Protein AF-A0A0H4J5H3-F1 (afdb_monomer_lite)

Foldseek 3Di:
DPPQDAALDADPDQDDDDPPFDPDDDNPGNVCSNVSNVRNVVNNVVVVVVVVCVVPVPDDDQQDWDDDDFQWDWIGGNVDDTDIDGADEDDADQDDDADGHRRHTYHHFHQDAPVDDTDAAEDLDQDPDRRHDYDPNNVVVVVVVVVVVVVVVVPDDDPDDDDDDDDDDDDPDDDDDPDDDDDDDDPPD

Secondary structure (DSSP, 8-state):
-TT----S---SSPPPP-TT------TT-GGGHHHHHHHHHHHHHHHHHHHHHHHHTTSPPTT-EEE--TTEEEEEETTS---EEEPEEPPP-TT--SB--TTEEB---PBPBTTB--B-EEE-S----SSEEEPHHHHHHHHHHHHHHHHHHHTSPPSSS-----S-----S----SS-------TT-

pLDDT: mean 91.98, std 8.71, range [44.31, 98.56]

Structure (mmCIF, N/CA/C/O backbone):
data_AF-A0A0H4J5H3-F1
#
_entry.id   AF-A0A0H4J5H3-F1
#
loop_
_atom_site.group_PDB
_atom_site.id
_atom_site.type_symbol
_atom_site.label_atom_id
_atom_site.label_alt_id
_atom_site.label_comp_id
_atom_site.label_asym_id
_atom_site.label_entity_id
_atom_site.label_seq_id
_atom_site.pdbx_PDB_ins_code
_atom_site.Cartn_x
_atom_site.Cartn_y
_atom_site.Cartn_z
_atom_site.occupancy
_atom_site.B_iso_or_equiv
_atom_site.auth_seq_id
_atom_site.auth_comp_id
_atom_site.auth_asym_id
_atom_site.auth_atom_id
_atom_site.pdbx_PDB_model_num
ATOM 1 N N . MET A 1 1 ? -44.204 12.799 59.836 1.00 52.16 1 MET A N 1
ATOM 2 C CA . MET A 1 1 ? -44.041 11.872 60.975 1.00 52.16 1 MET A CA 1
ATOM 3 C C . MET A 1 1 ? -42.906 12.376 61.858 1.00 52.16 1 MET A C 1
ATOM 5 O O . MET A 1 1 ? -41.809 11.839 61.807 1.00 52.16 1 MET A O 1
ATOM 9 N N . ALA A 1 2 ? -43.122 13.466 62.601 1.00 51.56 2 ALA A N 1
ATOM 10 C CA . ALA A 1 2 ? -42.085 13.975 63.496 1.00 51.56 2 ALA A CA 1
ATOM 11 C C . ALA A 1 2 ? -41.856 12.925 64.601 1.00 51.56 2 ALA A C 1
ATOM 13 O O . ALA A 1 2 ? -42.803 12.616 65.320 1.00 51.56 2 ALA A O 1
ATOM 14 N N . ASN A 1 3 ? -40.642 12.361 64.673 1.00 65.06 3 ASN A N 1
ATOM 15 C CA . ASN A 1 3 ? -40.134 11.388 65.666 1.00 65.06 3 ASN A CA 1
ATOM 16 C C . ASN A 1 3 ? -40.140 9.884 65.301 1.00 65.06 3 ASN A C 1
ATOM 18 O O . ASN A 1 3 ? -39.760 9.083 66.152 1.00 65.06 3 ASN A O 1
ATOM 22 N N . ALA A 1 4 ? -40.502 9.469 64.081 1.00 70.12 4 ALA A N 1
ATOM 23 C CA . ALA A 1 4 ? -40.256 8.085 63.643 1.00 70.12 4 ALA A CA 1
ATOM 24 C C . ALA A 1 4 ? -38.800 7.943 63.160 1.00 70.12 4 ALA A C 1
ATOM 26 O O . ALA A 1 4 ? -38.387 8.653 62.243 1.00 70.12 4 ALA A O 1
ATOM 27 N N . THR A 1 5 ? -38.007 7.064 63.778 1.00 85.69 5 THR A N 1
ATOM 28 C CA . THR A 1 5 ? -36.638 6.768 63.321 1.00 85.69 5 THR A CA 1
ATOM 29 C C . THR A 1 5 ? -36.708 5.760 62.182 1.00 85.69 5 THR A C 1
ATOM 31 O O . THR A 1 5 ? -37.031 4.598 62.410 1.00 85.69 5 THR A O 1
ATOM 34 N N . GLU A 1 6 ? -36.435 6.198 60.955 1.00 90.19 6 GLU A N 1
ATOM 35 C CA . GLU A 1 6 ? -36.441 5.330 59.773 1.00 90.19 6 GLU A CA 1
ATOM 36 C C . GLU A 1 6 ? -35.278 4.325 59.827 1.00 90.19 6 GLU A C 1
ATOM 38 O O . GLU A 1 6 ? -34.128 4.694 60.066 1.00 90.19 6 GLU A O 1
ATOM 43 N N . GLN A 1 7 ? -35.573 3.050 59.586 1.00 92.56 7 GLN A N 1
ATOM 44 C CA . GLN A 1 7 ? -34.584 1.978 59.481 1.00 92.56 7 GLN A CA 1
ATOM 45 C C . GLN A 1 7 ? -34.516 1.466 58.040 1.00 92.56 7 GLN A C 1
ATOM 47 O O . GLN A 1 7 ? -35.535 1.344 57.366 1.00 92.56 7 GLN A O 1
ATOM 52 N N . ASN A 1 8 ? -33.312 1.142 57.560 1.00 95.56 8 ASN A N 1
ATOM 53 C CA . ASN A 1 8 ? -33.079 0.584 56.224 1.00 95.56 8 ASN A CA 1
ATOM 54 C C . ASN A 1 8 ? -33.472 -0.905 56.164 1.00 95.56 8 ASN A C 1
ATOM 56 O O . ASN A 1 8 ? -32.619 -1.773 55.980 1.00 95.56 8 ASN A O 1
ATOM 60 N N . GLN A 1 9 ? -34.749 -1.212 56.391 1.00 94.38 9 GLN A N 1
ATOM 61 C CA . GLN A 1 9 ? -35.235 -2.584 56.507 1.00 94.38 9 GLN A CA 1
ATOM 62 C C . GLN A 1 9 ? -36.591 -2.790 55.838 1.00 94.38 9 GLN A C 1
ATOM 64 O O . GLN A 1 9 ? -37.375 -1.859 55.648 1.00 94.38 9 GLN A O 1
ATOM 69 N N . PHE A 1 10 ? -36.859 -4.047 55.491 1.00 95.06 10 PHE A N 1
ATOM 70 C CA . PHE A 1 10 ? -38.150 -4.498 54.995 1.00 95.06 10 PHE A CA 1
ATOM 71 C C . PHE A 1 10 ? -38.862 -5.323 56.067 1.00 95.06 10 PHE A C 1
ATOM 73 O O . PHE A 1 10 ? -38.459 -6.452 56.348 1.00 95.06 10 PHE A O 1
ATOM 80 N N . ASP A 1 11 ? -39.949 -4.790 56.616 1.00 91.00 11 ASP A N 1
ATOM 81 C CA . ASP A 1 11 ? -40.809 -5.522 57.544 1.00 91.00 11 ASP A CA 1
ATOM 82 C C . ASP A 1 11 ? -41.789 -6.408 56.747 1.00 91.00 11 ASP A C 1
ATOM 84 O O . ASP A 1 11 ? -42.716 -5.908 56.108 1.00 91.00 11 ASP A O 1
ATOM 88 N N . GLN A 1 12 ? -41.571 -7.733 56.737 1.00 90.31 12 GLN A N 1
ATOM 89 C CA . GLN A 1 12 ? -42.397 -8.679 55.958 1.00 90.31 12 GLN A CA 1
ATOM 90 C C . GLN A 1 12 ? -43.853 -8.756 56.432 1.00 90.31 12 GLN A C 1
ATOM 92 O O . GLN A 1 12 ? -44.750 -8.958 55.615 1.00 90.31 12 GLN A O 1
ATOM 97 N N . ALA A 1 13 ? -44.085 -8.609 57.736 1.00 88.94 13 ALA A N 1
ATOM 98 C CA . ALA A 1 13 ? -45.408 -8.668 58.336 1.00 88.94 13 ALA A CA 1
ATOM 99 C C . ALA A 1 13 ? -45.736 -7.320 58.977 1.00 88.94 13 ALA A C 1
ATOM 101 O O . ALA A 1 13 ? -45.186 -6.959 60.016 1.00 88.94 13 ALA A O 1
ATOM 102 N N . VAL A 1 14 ? -46.647 -6.579 58.350 1.00 89.94 14 VAL A N 1
ATOM 103 C CA . VAL A 1 14 ? -47.157 -5.317 58.888 1.00 89.94 14 VAL A CA 1
ATOM 104 C C . VAL A 1 14 ? -48.404 -5.624 59.707 1.00 89.94 14 VAL A C 1
ATOM 106 O O . VAL A 1 14 ? -49.378 -6.157 59.176 1.00 89.94 14 VAL A O 1
ATOM 109 N N . ARG A 1 15 ? -48.380 -5.310 61.007 1.00 89.25 15 ARG A N 1
ATOM 110 C CA . ARG A 1 15 ? -49.558 -5.457 61.873 1.00 89.25 15 ARG A CA 1
ATOM 111 C C . ARG A 1 15 ? -50.680 -4.560 61.346 1.00 89.25 15 ARG A C 1
ATOM 113 O O . ARG A 1 15 ? -50.414 -3.411 61.004 1.00 89.25 15 ARG A O 1
ATOM 120 N N . LEU A 1 16 ? -51.915 -5.051 61.298 1.00 89.50 16 LEU A N 1
ATOM 121 C CA . LEU A 1 16 ? -53.063 -4.178 61.068 1.00 89.50 16 LEU A CA 1
ATOM 122 C C . LEU A 1 16 ? -53.386 -3.389 62.343 1.00 89.50 16 LEU A C 1
ATOM 124 O O . LEU A 1 16 ? -52.992 -3.760 63.452 1.00 89.50 16 LEU A O 1
ATOM 128 N N . ILE A 1 17 ? -54.083 -2.270 62.169 1.00 89.88 17 ILE A N 1
ATOM 129 C CA . ILE A 1 17 ? -54.707 -1.583 63.297 1.00 89.88 17 ILE A CA 1
ATOM 130 C C . ILE A 1 17 ? -55.923 -2.417 63.691 1.00 89.88 17 ILE A C 1
ATOM 132 O O . ILE A 1 17 ? -56.782 -2.692 62.856 1.00 89.88 17 ILE A O 1
ATOM 136 N N . GLU A 1 18 ? -55.977 -2.807 64.955 1.00 90.56 18 GLU A N 1
ATOM 137 C CA . GLU A 1 18 ? -57.025 -3.646 65.518 1.00 90.56 18 GLU A CA 1
ATOM 138 C C . GLU A 1 18 ? -57.985 -2.802 66.375 1.00 90.56 18 GLU A C 1
ATOM 140 O O . GLU A 1 18 ? -57.578 -1.806 66.989 1.00 90.56 18 GLU A O 1
ATOM 145 N N . PRO A 1 19 ? -59.272 -3.179 66.471 1.00 90.50 19 PRO A N 1
ATOM 146 C CA . PRO A 1 19 ? -60.202 -2.537 67.393 1.00 90.50 19 PRO A CA 1
ATOM 147 C C . PRO A 1 19 ? -59.694 -2.587 68.844 1.00 90.50 19 PRO A C 1
ATOM 149 O O . PRO A 1 19 ? -59.332 -3.646 69.350 1.00 90.50 19 PRO A O 1
ATOM 152 N N . GLY A 1 20 ? -59.697 -1.440 69.527 1.00 85.19 20 GLY A N 1
ATOM 153 C CA . GLY A 1 20 ? -59.195 -1.310 70.902 1.00 85.19 20 GLY A CA 1
ATOM 154 C C . GLY A 1 20 ? -57.705 -0.969 71.013 1.00 85.19 20 GLY A C 1
ATOM 155 O O . GLY A 1 20 ? -57.229 -0.731 72.124 1.00 85.19 20 GLY A O 1
ATOM 156 N N . ASP A 1 21 ? -56.977 -0.888 69.894 1.00 85.62 21 ASP A N 1
ATOM 157 C CA . ASP A 1 21 ? -55.608 -0.379 69.891 1.00 85.62 21 ASP A CA 1
ATOM 158 C C . ASP A 1 21 ? -55.547 1.045 70.464 1.00 85.62 21 ASP A C 1
ATOM 160 O O . ASP A 1 21 ? -56.356 1.921 70.145 1.00 85.62 21 ASP A O 1
ATOM 164 N N . SER A 1 22 ? -54.547 1.288 71.312 1.00 82.00 22 SER A N 1
ATOM 165 C CA . SER A 1 22 ? -54.324 2.610 71.889 1.00 82.00 22 SER A CA 1
ATOM 166 C C . SER A 1 22 ? -53.995 3.630 70.797 1.00 82.00 22 SER A C 1
ATOM 168 O O . SER A 1 22 ? -53.051 3.448 70.025 1.00 82.00 22 SER A O 1
ATOM 170 N N . VAL A 1 23 ? -54.739 4.739 70.787 1.00 79.44 23 VAL A N 1
ATOM 171 C CA . VAL A 1 23 ? -54.441 5.930 69.971 1.00 79.44 23 VAL A CA 1
ATOM 172 C C . VAL A 1 23 ? -53.355 6.815 70.600 1.00 79.44 23 VAL A C 1
ATOM 174 O O . VAL A 1 23 ? -52.987 7.841 70.030 1.00 79.44 23 VAL A O 1
ATOM 177 N N . VAL A 1 24 ? -52.856 6.457 71.791 1.00 70.88 24 VAL A N 1
ATOM 178 C CA . VAL A 1 24 ? -51.866 7.254 72.526 1.00 70.88 24 VAL A CA 1
ATOM 179 C C . VAL A 1 24 ? -50.505 7.178 71.832 1.00 70.88 24 VAL A C 1
ATOM 181 O O . VAL A 1 24 ? -49.988 6.104 71.529 1.00 70.88 24 VAL A O 1
ATOM 184 N N . VAL A 1 25 ? -49.931 8.355 71.589 1.00 68.25 25 VAL A N 1
ATOM 185 C CA . VAL A 1 25 ? -48.712 8.567 70.804 1.00 68.25 25 VAL A CA 1
ATOM 186 C C . VAL A 1 25 ? -47.451 8.027 71.493 1.00 68.25 25 VAL A C 1
ATOM 188 O O . VAL A 1 25 ? -47.152 8.359 72.636 1.00 68.25 25 VAL A O 1
ATOM 191 N N . GLY A 1 26 ? -46.680 7.216 70.764 1.00 76.75 26 GLY A N 1
ATOM 192 C CA . GLY A 1 26 ? -45.357 6.716 71.153 1.00 76.75 26 GLY A CA 1
ATOM 193 C C . GLY A 1 26 ? -44.736 5.846 70.043 1.00 76.75 26 GLY A C 1
ATOM 194 O O . GLY A 1 26 ? -45.491 5.282 69.247 1.00 76.75 26 GLY A O 1
ATOM 195 N N . PRO A 1 27 ? -43.396 5.708 69.959 1.00 71.88 27 PRO A N 1
ATOM 196 C CA . PRO A 1 27 ? -42.714 5.008 68.856 1.00 71.88 27 PRO A CA 1
ATOM 197 C C . PRO A 1 27 ? -43.135 3.541 68.668 1.00 71.88 27 PRO A C 1
ATOM 199 O O . PRO A 1 27 ? -43.079 3.025 67.560 1.00 71.88 27 PRO A O 1
ATOM 202 N N . GLY A 1 28 ? -43.580 2.876 69.741 1.00 77.75 28 GLY A N 1
ATOM 203 C CA . GLY A 1 28 ? -44.036 1.482 69.717 1.00 77.75 28 GLY A CA 1
ATOM 204 C C . GLY A 1 28 ? -45.556 1.288 69.731 1.00 77.75 28 GLY A C 1
ATOM 205 O O . GLY A 1 28 ? -45.998 0.141 69.784 1.00 77.75 28 GLY A O 1
ATOM 206 N N . ALA A 1 29 ? -46.354 2.365 69.725 1.00 85.94 29 ALA A N 1
ATOM 207 C CA . ALA A 1 29 ? -47.813 2.265 69.819 1.00 85.94 29 ALA A CA 1
ATOM 208 C C . ALA A 1 29 ? -48.384 1.432 68.653 1.00 85.94 29 ALA A C 1
ATOM 210 O O . ALA A 1 29 ? -47.931 1.624 67.522 1.00 85.94 29 ALA A O 1
ATOM 211 N N . PRO A 1 30 ? -49.383 0.550 68.876 1.00 87.62 30 PRO A N 1
ATOM 212 C CA . PRO A 1 30 ? -49.926 -0.314 67.822 1.00 87.62 30 PRO A CA 1
ATOM 213 C C . PRO A 1 30 ? -50.354 0.451 66.564 1.00 87.62 30 PRO A C 1
ATOM 215 O O . PRO A 1 30 ? -50.039 0.029 65.456 1.00 87.62 30 PRO A O 1
ATOM 218 N N . VAL A 1 31 ? -50.957 1.634 66.736 1.00 88.00 31 VAL A N 1
ATOM 219 C CA . VAL A 1 31 ? -51.372 2.524 65.637 1.00 88.00 31 VAL A CA 1
ATOM 220 C C . VAL A 1 31 ? -50.200 3.072 64.802 1.00 88.00 31 VAL A C 1
ATOM 222 O O . VAL A 1 31 ? -50.377 3.408 63.633 1.00 88.00 31 VAL A O 1
ATOM 225 N N . ASN A 1 32 ? -48.988 3.124 65.365 1.00 86.25 32 ASN A N 1
ATOM 226 C CA . ASN A 1 32 ? -47.782 3.631 64.707 1.00 86.25 32 ASN A CA 1
ATOM 227 C C . ASN A 1 32 ? -46.926 2.530 64.068 1.00 86.25 32 ASN A C 1
ATOM 229 O O . ASN A 1 32 ? -46.109 2.846 63.208 1.00 86.25 32 ASN A O 1
ATOM 233 N N . GLN A 1 33 ? -47.112 1.255 64.428 1.00 87.62 33 GLN A N 1
ATOM 234 C CA . GLN A 1 33 ? -46.363 0.134 63.836 1.00 87.62 33 GLN A CA 1
ATOM 235 C C . GLN A 1 33 ? -46.505 0.054 62.300 1.00 87.62 33 GLN A C 1
ATOM 237 O O . GLN A 1 33 ? -45.480 -0.04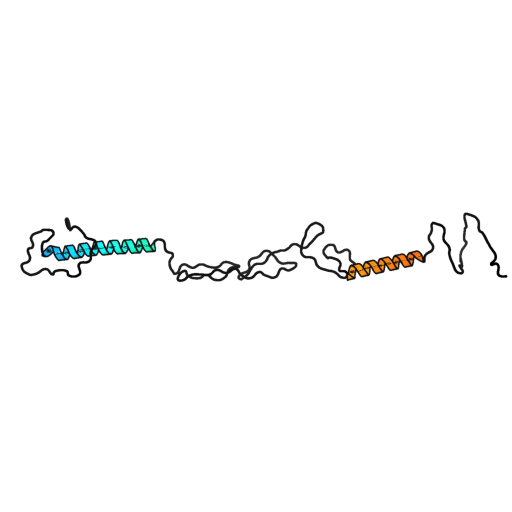9 61.621 1.00 87.62 33 GLN A O 1
ATOM 242 N N . PRO A 1 34 ? -47.714 0.183 61.705 1.00 89.44 34 PRO A N 1
ATOM 243 C CA . PRO A 1 34 ? -47.846 0.203 60.249 1.00 89.44 34 PRO A CA 1
ATOM 244 C C . PRO A 1 34 ? -47.159 1.414 59.607 1.00 89.44 34 PRO A C 1
ATOM 246 O O . PRO A 1 34 ? -46.553 1.296 58.542 1.00 89.44 34 PRO A O 1
ATOM 249 N N . LEU A 1 35 ? -47.229 2.578 60.262 1.00 88.31 35 LEU A N 1
ATOM 250 C CA . LEU A 1 35 ? -46.582 3.807 59.796 1.00 88.31 35 LEU A CA 1
ATOM 251 C C . LEU A 1 35 ? -45.054 3.681 59.837 1.00 88.31 35 LEU A C 1
ATOM 253 O O . LEU A 1 35 ? -44.385 4.083 58.888 1.00 88.31 35 LEU A O 1
ATOM 257 N N . GLN A 1 36 ? -44.508 3.077 60.894 1.00 88.31 36 GLN A N 1
ATOM 258 C CA . GLN A 1 36 ? -43.081 2.804 61.035 1.00 88.31 36 GLN A CA 1
ATOM 259 C C . GLN A 1 36 ? -42.592 1.834 59.954 1.00 88.31 36 GLN A C 1
ATOM 261 O O . GLN A 1 36 ? -41.580 2.106 59.313 1.00 88.31 36 GLN A O 1
ATOM 266 N N . ALA A 1 37 ? -43.335 0.756 59.688 1.00 91.19 37 ALA A N 1
ATOM 267 C CA . ALA A 1 37 ? -43.008 -0.181 58.614 1.00 91.19 37 ALA A CA 1
ATOM 268 C C . ALA A 1 37 ? -43.008 0.498 57.230 1.00 91.19 37 ALA A C 1
ATOM 270 O O . ALA A 1 37 ? -42.117 0.260 56.410 1.00 91.19 37 ALA A O 1
ATOM 271 N N . LEU A 1 38 ? -43.970 1.394 56.971 1.00 90.88 38 LEU A N 1
ATOM 272 C CA . LEU A 1 38 ? -44.010 2.180 55.735 1.00 90.88 38 LEU A CA 1
ATOM 273 C C . LEU A 1 38 ? -42.825 3.156 55.632 1.00 90.88 38 LEU A C 1
ATOM 275 O O . LEU A 1 38 ? -42.232 3.292 54.558 1.00 90.88 38 LEU A O 1
ATOM 279 N N . ALA A 1 39 ? -42.455 3.808 56.735 1.00 91.31 39 ALA A N 1
ATOM 280 C CA . ALA A 1 39 ? -41.301 4.701 56.800 1.00 91.31 39 ALA A CA 1
ATOM 281 C C . ALA A 1 39 ? -39.989 3.942 56.528 1.00 91.31 39 ALA A C 1
ATOM 283 O O . ALA A 1 39 ? -39.215 4.340 55.656 1.00 91.31 39 ALA A O 1
ATOM 284 N N . ASN A 1 40 ? -39.795 2.791 57.182 1.00 93.00 40 ASN A N 1
ATOM 285 C CA . ASN A 1 40 ? -38.650 1.900 56.975 1.00 93.00 40 ASN A CA 1
ATOM 286 C C . ASN A 1 40 ? -38.521 1.475 55.507 1.00 93.00 40 ASN A C 1
ATOM 288 O O . ASN A 1 40 ? -37.470 1.629 54.880 1.00 93.00 40 ASN A O 1
ATOM 292 N N . ARG A 1 41 ? -39.630 1.015 54.913 1.00 95.31 41 ARG A N 1
ATOM 293 C CA . ARG A 1 41 ? -39.664 0.608 53.505 1.00 95.31 41 ARG A CA 1
ATOM 294 C C . ARG A 1 41 ? -39.362 1.766 52.554 1.00 95.31 41 ARG A C 1
ATOM 296 O O . ARG A 1 41 ? -38.731 1.551 51.522 1.00 95.31 41 ARG A O 1
ATOM 303 N N . THR A 1 42 ? -39.781 2.985 52.891 1.00 95.19 42 THR A N 1
ATOM 304 C CA . THR A 1 42 ? -39.484 4.188 52.099 1.00 95.19 42 THR A CA 1
ATOM 305 C C . THR A 1 42 ? -37.985 4.492 52.099 1.00 95.19 42 THR A C 1
ATOM 307 O O . THR A 1 42 ? -37.425 4.749 51.034 1.00 95.19 42 THR A O 1
AT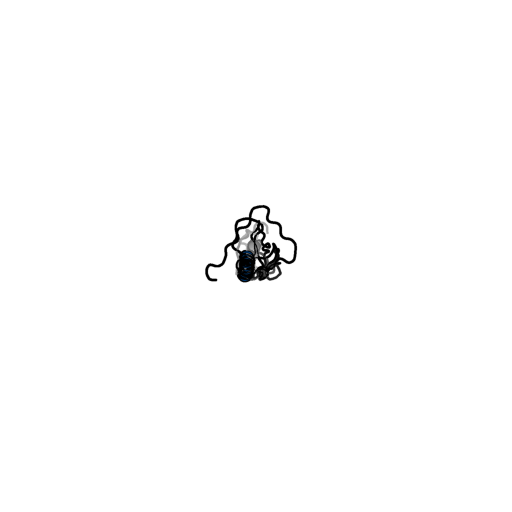OM 310 N N . LEU A 1 43 ? -37.319 4.419 53.258 1.00 95.62 43 LEU A N 1
ATOM 311 C CA . LEU A 1 43 ? -35.866 4.589 53.350 1.00 95.62 43 LEU A CA 1
ATOM 312 C C . LEU A 1 43 ? -35.115 3.4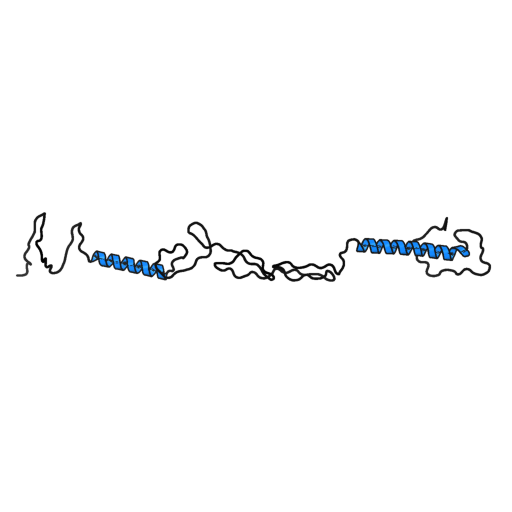89 52.587 1.00 95.62 43 LEU A C 1
ATOM 314 O O . LEU A 1 43 ? -34.199 3.788 51.825 1.00 95.62 43 LEU A O 1
ATOM 318 N N . LEU A 1 44 ? -35.543 2.231 52.724 1.00 97.44 44 LEU A N 1
ATOM 319 C CA . LEU A 1 44 ? -34.963 1.105 51.988 1.00 97.44 44 LEU A CA 1
ATOM 320 C C . LEU A 1 44 ? -35.009 1.313 50.470 1.00 97.44 44 LEU A C 1
ATOM 322 O O . LEU A 1 44 ? -33.998 1.146 49.790 1.00 97.44 44 LEU A O 1
ATOM 326 N N . LEU A 1 45 ? -36.170 1.698 49.937 1.00 97.38 45 LEU A N 1
ATOM 327 C CA . LEU A 1 45 ? -36.344 1.920 48.502 1.00 97.38 45 LEU A CA 1
ATOM 328 C C . LEU A 1 45 ? -35.527 3.116 47.997 1.00 97.38 45 LEU A C 1
ATOM 330 O O . LEU A 1 45 ? -35.000 3.046 46.887 1.00 97.38 45 LEU A O 1
ATOM 334 N N . LYS A 1 46 ? -35.370 4.180 48.800 1.00 97.56 46 LYS A N 1
ATOM 335 C CA . LYS A 1 46 ? -34.462 5.295 48.472 1.00 97.56 46 LYS A CA 1
ATOM 336 C C . LYS A 1 46 ? -33.024 4.805 48.357 1.00 97.56 46 LYS A C 1
ATOM 338 O O . LYS A 1 46 ? -32.428 4.969 47.300 1.00 97.56 46 LYS A O 1
ATOM 343 N N . ASN A 1 47 ? -32.523 4.102 49.373 1.00 97.62 47 ASN A N 1
ATOM 344 C CA . ASN A 1 47 ? -31.158 3.574 49.381 1.00 97.62 47 ASN A CA 1
ATOM 345 C C . ASN A 1 47 ? -30.897 2.627 48.194 1.00 97.62 47 ASN A C 1
ATOM 347 O O . ASN A 1 47 ? -29.847 2.689 47.561 1.00 97.62 47 ASN A O 1
ATOM 351 N N . GLN A 1 48 ? -31.859 1.761 47.854 1.00 97.75 48 GLN A N 1
ATOM 352 C CA . GLN A 1 48 ? -31.763 0.881 46.682 1.00 97.75 48 GLN A CA 1
ATOM 353 C C . GLN A 1 48 ? -31.758 1.664 45.362 1.00 97.75 48 GLN A C 1
ATOM 355 O O . GLN A 1 48 ? -30.990 1.337 44.459 1.00 97.75 48 GLN A O 1
ATOM 360 N N . THR A 1 49 ? -32.589 2.701 45.249 1.00 97.69 49 THR A N 1
ATOM 361 C CA . THR A 1 49 ? -32.653 3.557 44.055 1.00 97.69 49 THR A CA 1
ATOM 362 C C . THR A 1 49 ? -31.360 4.346 43.880 1.00 97.69 49 THR A C 1
ATOM 364 O O . THR A 1 49 ? -30.811 4.374 42.784 1.00 97.69 49 THR A O 1
ATOM 367 N N . GLU A 1 50 ? -30.824 4.916 44.958 1.00 97.69 50 GLU A N 1
ATOM 368 C CA . GLU A 1 50 ? -29.533 5.609 44.965 1.00 97.69 50 GLU A CA 1
ATOM 369 C C . GLU A 1 50 ? -28.385 4.665 44.587 1.00 97.69 50 GLU A C 1
ATOM 371 O O . GLU A 1 50 ? -27.518 5.036 43.794 1.00 97.69 50 GLU A O 1
ATOM 376 N N . ALA A 1 51 ? -28.404 3.418 45.071 1.00 97.31 51 ALA A N 1
ATOM 377 C CA . ALA A 1 51 ? -27.415 2.410 44.693 1.00 97.31 51 ALA A CA 1
ATOM 378 C C . ALA A 1 51 ? -27.496 2.043 43.200 1.00 97.31 51 ALA A C 1
ATOM 380 O O . ALA A 1 51 ? -26.463 1.929 42.540 1.00 97.31 51 ALA A O 1
ATOM 381 N N . LEU A 1 52 ? -28.705 1.892 42.647 1.00 97.00 52 LEU A N 1
ATOM 382 C CA . LEU A 1 52 ? -28.914 1.632 41.217 1.00 97.00 52 LEU A CA 1
ATOM 383 C C . LEU A 1 52 ? -28.516 2.827 40.341 1.00 97.00 52 LEU A C 1
ATOM 385 O O . LEU A 1 52 ? -27.921 2.625 39.279 1.00 97.00 52 LEU A O 1
ATOM 389 N N . GLN A 1 53 ? -28.810 4.050 40.793 1.00 97.00 53 GLN A N 1
ATOM 390 C CA . GLN A 1 53 ? -28.405 5.287 40.127 1.00 97.00 53 GLN A CA 1
ATOM 391 C C . GLN A 1 53 ? -26.877 5.375 40.083 1.00 97.00 53 GLN A C 1
ATOM 393 O O . GLN A 1 53 ? -26.297 5.392 39.002 1.00 97.00 53 GLN A O 1
ATOM 398 N N . THR A 1 54 ? -26.226 5.242 41.241 1.00 97.00 54 THR A N 1
ATOM 399 C CA . THR A 1 54 ? -24.760 5.239 41.366 1.00 97.00 54 THR A CA 1
ATOM 400 C C . THR A 1 54 ? -24.111 4.155 40.496 1.00 97.00 54 THR A C 1
ATOM 402 O O . THR A 1 54 ? -23.103 4.397 39.832 1.00 97.00 54 THR A O 1
ATOM 405 N N . ALA A 1 55 ? -24.689 2.947 40.454 1.00 96.25 55 ALA A N 1
ATOM 406 C CA . ALA A 1 55 ? -24.183 1.849 39.628 1.00 96.25 55 ALA A CA 1
ATOM 407 C C . ALA A 1 55 ? -24.337 2.098 38.114 1.00 96.25 55 ALA A C 1
ATOM 409 O O . ALA A 1 55 ? -23.594 1.509 37.321 1.00 96.25 55 ALA A O 1
ATOM 410 N N . SER A 1 56 ? -25.289 2.943 37.712 1.00 96.25 56 SER A N 1
ATOM 411 C CA . SER A 1 56 ? -25.580 3.272 36.313 1.00 96.25 56 SER A CA 1
ATOM 412 C C . SER A 1 56 ? -24.850 4.527 35.830 1.00 96.25 56 SER A C 1
ATOM 414 O O . SER A 1 56 ? -24.506 4.588 34.653 1.00 96.25 56 SER A O 1
ATOM 416 N N . ASP A 1 57 ? -24.543 5.478 36.718 1.00 95.81 57 ASP A N 1
ATOM 417 C CA . ASP A 1 57 ? -23.974 6.797 36.384 1.00 95.81 57 ASP A CA 1
ATOM 418 C C . ASP A 1 57 ? -22.663 6.741 35.580 1.00 95.81 57 ASP A C 1
ATOM 420 O O . ASP A 1 57 ? -22.364 7.646 34.804 1.00 95.81 57 ASP A O 1
ATOM 424 N N . THR A 1 58 ? -21.875 5.670 35.721 1.00 94.00 58 THR A N 1
ATOM 425 C CA . THR A 1 58 ? -20.590 5.493 35.011 1.00 94.00 58 THR A CA 1
ATOM 426 C C . THR A 1 58 ? -20.662 4.531 33.824 1.00 94.00 58 THR A C 1
ATOM 428 O O . THR A 1 58 ? -19.652 4.281 33.160 1.00 94.00 58 THR A O 1
ATOM 431 N N . LYS A 1 59 ? -21.837 3.960 33.537 1.00 95.19 59 LYS A N 1
ATOM 432 C CA . LYS A 1 59 ? -22.028 2.995 32.451 1.00 95.19 59 LYS A CA 1
ATOM 433 C C . LYS A 1 59 ? -22.555 3.696 31.202 1.00 95.19 59 LYS A C 1
ATOM 435 O O . LYS A 1 59 ? -23.458 4.522 31.263 1.00 95.19 59 LYS A O 1
ATOM 440 N N . ALA A 1 60 ? -22.029 3.318 30.040 1.00 94.94 60 ALA A N 1
ATOM 441 C CA . ALA A 1 60 ? -22.641 3.696 28.771 1.00 94.94 60 ALA A CA 1
ATOM 442 C C . ALA A 1 60 ? -23.973 2.950 28.580 1.00 94.94 60 ALA A C 1
ATOM 444 O O . ALA A 1 60 ? -24.097 1.783 28.960 1.00 94.94 60 ALA A O 1
ATOM 445 N N . ALA A 1 61 ? -24.954 3.595 27.941 1.00 95.25 61 ALA A N 1
ATOM 446 C CA . ALA A 1 61 ? -26.170 2.913 27.515 1.00 95.25 61 ALA A CA 1
ATOM 447 C C . ALA A 1 61 ? -25.823 1.772 26.545 1.00 95.25 61 ALA A C 1
ATOM 449 O O . ALA A 1 61 ? -24.964 1.924 25.678 1.00 95.25 61 ALA A O 1
ATOM 450 N N . ALA A 1 62 ? -26.526 0.641 26.633 1.00 95.62 62 ALA A N 1
ATOM 451 C CA . ALA A 1 62 ? -26.296 -0.490 25.728 1.00 95.62 62 ALA A CA 1
ATOM 452 C C . ALA A 1 62 ? -26.549 -0.135 24.248 1.00 95.62 62 ALA A C 1
ATOM 454 O O . ALA A 1 62 ? -26.021 -0.796 23.357 1.00 95.62 62 ALA A O 1
ATOM 455 N N . SER A 1 63 ? -27.342 0.912 23.988 1.00 95.62 63 SER A N 1
ATOM 456 C CA . SER A 1 63 ? -27.596 1.477 22.659 1.00 95.62 63 SER A CA 1
ATOM 457 C C . SER A 1 63 ? -26.485 2.400 22.153 1.00 95.62 63 SER A C 1
ATOM 459 O O . SER A 1 63 ? -26.458 2.697 20.960 1.00 95.62 63 SER A O 1
ATOM 461 N N . THR A 1 64 ? -25.569 2.852 23.014 1.00 96.69 64 THR A N 1
ATOM 462 C CA . THR A 1 64 ? -24.364 3.562 22.574 1.00 96.69 64 THR A CA 1
ATOM 463 C C . THR A 1 64 ? -23.575 2.640 21.651 1.00 96.69 64 THR A C 1
ATOM 465 O O . THR A 1 64 ? -23.388 1.463 21.961 1.00 96.69 64 THR A O 1
ATOM 468 N N . ALA A 1 65 ? -23.134 3.157 20.506 1.00 96.56 65 ALA A N 1
ATOM 469 C CA . ALA A 1 65 ? -22.450 2.375 19.484 1.00 96.56 65 ALA A CA 1
ATOM 470 C C . ALA A 1 65 ? -21.012 2.845 19.267 1.00 96.56 65 ALA A C 1
ATOM 472 O O . ALA A 1 65 ? -20.718 4.038 19.305 1.00 96.56 65 ALA A O 1
ATOM 473 N N . VAL A 1 66 ? -20.134 1.885 18.982 1.00 96.50 66 VAL A N 1
ATOM 474 C CA . VAL A 1 66 ? -18.807 2.138 18.420 1.00 96.50 66 VAL A CA 1
ATOM 475 C C . VAL A 1 66 ? -18.939 2.068 16.906 1.00 96.50 66 VAL A C 1
ATOM 477 O O . VAL A 1 66 ? -19.162 0.993 16.351 1.00 96.50 66 VAL A O 1
ATOM 480 N N . ASN A 1 67 ? -18.816 3.211 16.238 1.00 94.81 67 ASN A N 1
ATOM 481 C CA . ASN A 1 67 ? -18.876 3.291 14.783 1.00 94.81 67 ASN A CA 1
ATOM 482 C C . ASN A 1 67 ? -17.456 3.229 14.218 1.00 94.81 67 ASN A C 1
ATOM 484 O O . ASN A 1 67 ? -16.617 4.059 14.567 1.00 94.81 67 ASN A O 1
ATOM 488 N N . ALA A 1 68 ? -17.186 2.248 13.358 1.00 95.19 68 ALA A N 1
ATOM 489 C CA . ALA A 1 68 ? -15.917 2.177 12.649 1.00 95.19 68 ALA A CA 1
ATOM 490 C C . ALA A 1 68 ? -15.843 3.293 11.593 1.00 95.19 68 ALA A C 1
ATOM 492 O O . ALA A 1 68 ? -16.771 3.466 10.800 1.00 95.19 68 ALA A O 1
ATOM 493 N N . GLY A 1 69 ? -14.746 4.052 11.616 1.00 95.56 69 GLY A N 1
ATOM 494 C CA . GLY A 1 69 ? -14.391 4.974 10.539 1.00 95.56 69 GLY A CA 1
ATOM 495 C C . GLY A 1 69 ? -13.782 4.240 9.346 1.00 95.56 69 GLY A C 1
ATOM 496 O O . GLY A 1 69 ? -13.707 3.010 9.330 1.00 95.56 69 GLY A O 1
ATOM 497 N N . ASP A 1 70 ? -13.315 4.999 8.358 1.00 96.75 70 ASP A N 1
ATOM 498 C CA . ASP A 1 70 ? -12.655 4.419 7.192 1.00 96.75 70 ASP A CA 1
ATOM 499 C C . ASP A 1 70 ? -11.420 3.597 7.581 1.00 96.75 70 ASP A C 1
ATOM 501 O O . ASP A 1 70 ? -10.701 3.908 8.534 1.00 96.75 70 ASP A O 1
ATOM 505 N N . GLY A 1 71 ? -11.190 2.511 6.841 1.00 97.00 71 GLY A N 1
ATOM 506 C CA . GLY A 1 71 ? -10.089 1.578 7.077 1.00 97.00 71 GLY A CA 1
ATOM 507 C C . GLY A 1 71 ? -10.277 0.682 8.289 1.00 97.00 71 GLY A C 1
ATOM 508 O O . GLY A 1 71 ? -9.443 -0.189 8.519 1.00 97.00 71 GLY A O 1
ATOM 509 N N . LEU A 1 72 ? -11.364 0.842 9.040 1.00 96.12 72 LEU A N 1
ATOM 510 C CA . LEU A 1 72 ? -11.741 -0.036 10.133 1.00 96.12 72 LEU A CA 1
ATOM 511 C C . LEU A 1 72 ? -13.065 -0.730 9.809 1.00 96.12 72 LEU A C 1
ATOM 513 O O . LEU A 1 72 ? -13.923 -0.219 9.097 1.00 96.12 72 LEU A O 1
ATOM 517 N N . THR A 1 73 ? -13.249 -1.918 10.367 1.00 94.38 73 THR A N 1
ATOM 518 C CA . THR A 1 73 ? -14.504 -2.670 10.293 1.00 94.38 73 THR A CA 1
ATOM 519 C C . THR A 1 73 ? -14.902 -3.162 11.681 1.00 94.38 73 THR A C 1
ATOM 521 O O . THR A 1 73 ? -14.094 -3.167 12.613 1.00 94.38 73 THR A O 1
ATOM 524 N N . GLY A 1 74 ? -16.160 -3.575 11.827 1.00 95.06 74 GLY A N 1
ATOM 525 C CA . GLY A 1 74 ? -16.714 -4.044 13.095 1.00 95.06 74 GLY A CA 1
ATOM 526 C C . GLY A 1 74 ? -17.421 -2.941 13.883 1.00 95.06 74 GLY A C 1
ATOM 527 O O . GLY A 1 74 ? -17.967 -2.000 13.308 1.00 95.06 74 GLY A O 1
ATOM 528 N N . GLY A 1 75 ? -17.445 -3.090 15.207 1.00 95.12 75 GLY A N 1
ATOM 529 C CA . GLY A 1 75 ? -18.170 -2.193 16.109 1.00 95.12 75 GLY A CA 1
ATOM 530 C C . GLY A 1 75 ? -19.652 -2.552 16.267 1.00 95.12 75 GLY A C 1
ATOM 531 O O . GLY A 1 75 ? -20.019 -3.726 16.357 1.00 95.12 75 GLY A O 1
ATOM 532 N N . GLY A 1 76 ? -20.503 -1.534 16.377 1.00 96.06 76 GLY A N 1
ATOM 533 C CA . GLY A 1 76 ? -21.926 -1.654 16.708 1.00 96.06 76 GLY A CA 1
ATOM 534 C C . GLY A 1 76 ? -22.226 -1.304 18.168 1.00 96.06 76 GLY A C 1
ATOM 535 O O . GLY A 1 76 ? -21.408 -0.679 18.843 1.00 96.06 76 GLY A O 1
ATOM 536 N N . SER A 1 77 ? -23.410 -1.680 18.655 1.00 96.62 77 SER A N 1
ATOM 537 C CA . SER A 1 77 ? -23.864 -1.328 20.008 1.00 96.62 77 SER A CA 1
ATOM 538 C C . SER A 1 77 ? -23.039 -1.993 21.121 1.00 96.62 77 SER A C 1
ATOM 540 O O . SER A 1 77 ? -22.528 -3.102 20.961 1.00 96.62 77 SER A O 1
ATOM 542 N N . LEU A 1 78 ? -22.941 -1.335 22.279 1.00 95.25 78 LEU A N 1
ATOM 543 C CA . LEU A 1 78 ? -22.228 -1.819 23.468 1.00 95.25 78 LEU A CA 1
ATOM 544 C C . LEU A 1 78 ? -23.023 -2.848 24.294 1.00 95.25 78 LEU A C 1
ATOM 546 O O . LEU A 1 78 ? -22.636 -3.170 25.415 1.00 95.25 78 LEU A O 1
ATOM 550 N N . ALA A 1 79 ? -24.110 -3.407 23.751 1.00 95.69 79 ALA A N 1
ATOM 551 C CA . ALA A 1 79 ? -24.868 -4.489 24.390 1.00 95.69 79 ALA A CA 1
ATOM 552 C C . ALA A 1 79 ? -24.027 -5.764 24.625 1.00 95.69 79 ALA A C 1
ATOM 554 O O . ALA A 1 79 ? -24.426 -6.643 25.386 1.00 95.69 79 ALA A O 1
ATOM 555 N N . GLN A 1 80 ? -22.876 -5.876 23.956 1.00 95.25 80 GLN A N 1
ATOM 556 C CA . GLN A 1 80 ? -21.935 -6.992 24.022 1.00 95.25 80 GLN A CA 1
ATOM 557 C C . GLN A 1 80 ? -20.504 -6.502 23.729 1.00 95.25 80 GLN A C 1
ATOM 559 O O . GLN A 1 80 ? -20.321 -5.443 23.124 1.00 95.25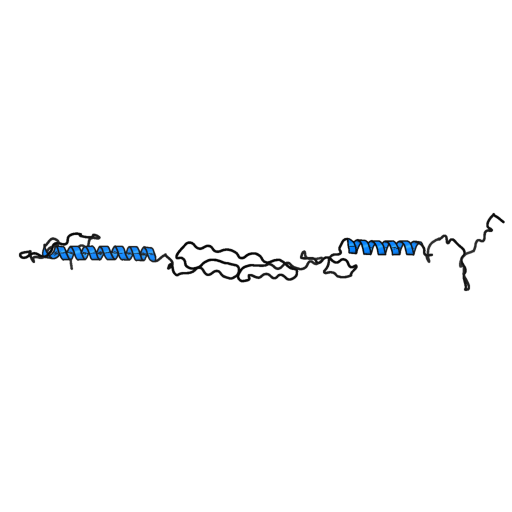 80 GLN A O 1
ATOM 564 N N . SER A 1 81 ? -19.485 -7.314 24.043 1.00 95.62 81 SER A N 1
ATOM 565 C CA . SER A 1 81 ? -18.089 -7.061 23.638 1.00 95.62 81 SER A CA 1
ATOM 566 C C . SER A 1 81 ? -17.985 -6.806 22.136 1.00 95.62 81 SER A C 1
ATOM 568 O O . SER A 1 81 ? -18.581 -7.542 21.347 1.00 95.62 81 SER A O 1
ATOM 570 N N . ARG A 1 82 ? -17.258 -5.758 21.739 1.00 96.56 82 ARG A N 1
ATOM 571 C CA . ARG A 1 82 ? -17.068 -5.359 20.339 1.00 96.56 82 ARG A CA 1
ATOM 572 C C . ARG A 1 82 ? -15.645 -5.653 19.884 1.00 96.56 82 ARG A C 1
ATOM 574 O O . ARG A 1 82 ? -14.700 -5.501 20.652 1.00 96.56 82 ARG A O 1
ATOM 581 N N . THR A 1 83 ? -15.508 -6.008 18.613 1.00 96.25 83 THR A N 1
ATOM 582 C CA . THR A 1 83 ? -14.218 -6.129 17.931 1.00 96.25 83 THR A CA 1
ATOM 583 C C . THR A 1 83 ? -14.155 -5.070 16.845 1.00 96.25 83 THR A C 1
ATOM 585 O O . THR A 1 83 ? -15.110 -4.900 16.084 1.00 96.25 83 THR A O 1
ATOM 588 N N . ILE A 1 84 ? -13.031 -4.364 16.793 1.00 96.38 84 ILE A N 1
ATOM 589 C CA . ILE A 1 84 ? -12.675 -3.456 15.708 1.00 96.38 84 ILE A CA 1
ATOM 590 C C . ILE A 1 84 ? -11.488 -4.082 14.990 1.00 96.38 84 ILE A C 1
ATOM 592 O O . ILE A 1 84 ? -10.521 -4.482 15.638 1.00 96.38 84 ILE A O 1
ATOM 596 N N . ALA A 1 85 ? -11.579 -4.198 13.672 1.00 96.12 85 ALA A N 1
ATOM 597 C CA . ALA A 1 85 ? -10.540 -4.785 12.840 1.00 96.12 85 ALA A CA 1
ATOM 598 C C . ALA A 1 85 ? -10.021 -3.762 11.830 1.00 96.12 85 ALA A C 1
ATOM 600 O O . ALA A 1 85 ? -10.799 -2.983 11.281 1.00 96.12 85 ALA A O 1
ATOM 601 N N . LEU A 1 86 ? -8.715 -3.794 11.568 1.00 96.31 86 LEU A N 1
ATOM 602 C CA . LEU A 1 86 ? -8.099 -3.016 10.498 1.00 96.31 86 LEU A CA 1
ATOM 603 C C . LEU A 1 86 ? -8.409 -3.667 9.146 1.00 96.31 86 LEU A C 1
ATOM 605 O O . LEU A 1 86 ? -8.253 -4.876 8.977 1.00 96.31 86 LEU A O 1
ATOM 609 N N . GLY A 1 87 ? -8.850 -2.856 8.191 1.00 96.00 87 GLY A N 1
ATOM 610 C CA . GLY A 1 87 ? -9.067 -3.260 6.812 1.00 96.00 87 GLY A CA 1
ATOM 611 C C . GLY A 1 87 ? -7.762 -3.679 6.139 1.00 96.00 87 GLY A C 1
ATOM 612 O O . GLY A 1 87 ? -6.686 -3.167 6.462 1.00 96.00 87 GLY A O 1
ATOM 613 N N . ALA A 1 88 ? -7.857 -4.605 5.187 1.00 95.50 88 ALA A N 1
ATOM 614 C CA . ALA A 1 88 ? -6.687 -5.153 4.513 1.00 95.50 88 ALA A CA 1
ATOM 615 C C . ALA A 1 88 ? -5.882 -4.053 3.790 1.00 95.50 88 ALA A C 1
ATOM 617 O O . ALA A 1 88 ? -6.473 -3.110 3.247 1.00 95.50 88 ALA A O 1
ATOM 618 N N . PRO A 1 89 ? -4.543 -4.159 3.756 1.00 96.50 89 PRO A N 1
ATOM 619 C CA . PRO A 1 89 ? -3.741 -3.266 2.940 1.00 96.50 89 PRO A CA 1
ATOM 620 C C . PRO A 1 89 ? -4.054 -3.473 1.448 1.00 96.50 89 PRO A C 1
ATOM 622 O O . PRO A 1 89 ? -4.251 -4.598 0.986 1.00 96.50 89 PRO A O 1
ATOM 625 N N . GLY A 1 90 ? -4.094 -2.381 0.691 1.00 95.69 90 GLY A N 1
ATOM 626 C CA . GLY A 1 90 ? -4.194 -2.378 -0.761 1.00 95.69 90 GLY A CA 1
ATOM 627 C C . GLY A 1 90 ? -2.859 -2.715 -1.427 1.00 95.69 90 GLY A C 1
ATOM 628 O O . GLY A 1 90 ? -1.791 -2.612 -0.823 1.00 95.69 90 GLY A O 1
ATOM 629 N N . GLN A 1 91 ? -2.918 -3.103 -2.700 1.00 95.69 91 GLN A N 1
ATOM 630 C CA . GLN A 1 91 ? -1.720 -3.356 -3.494 1.00 95.69 91 GLN A CA 1
ATOM 631 C C . GLN A 1 91 ? -0.985 -2.043 -3.793 1.00 95.69 91 GLN A C 1
ATOM 633 O O . GLN A 1 91 ? -1.564 -1.100 -4.334 1.00 95.69 91 GLN A O 1
ATOM 638 N N . ILE A 1 92 ? 0.313 -2.008 -3.493 1.00 94.50 92 ILE A N 1
ATOM 639 C CA . ILE A 1 92 ? 1.191 -0.907 -3.893 1.00 94.50 92 ILE A CA 1
ATOM 640 C C . ILE A 1 92 ? 1.439 -1.002 -5.402 1.00 94.50 92 ILE A C 1
ATOM 642 O O . ILE A 1 92 ? 1.816 -2.054 -5.921 1.00 94.50 92 ILE A O 1
ATOM 646 N N . THR A 1 93 ? 1.222 0.107 -6.103 1.00 93.56 93 THR A N 1
ATOM 647 C CA . THR A 1 93 ? 1.445 0.242 -7.549 1.00 93.56 93 THR A CA 1
ATOM 648 C C . THR A 1 93 ? 2.329 1.457 -7.806 1.00 93.56 93 THR A C 1
ATOM 650 O O . THR A 1 93 ? 2.570 2.246 -6.896 1.00 93.56 93 THR A O 1
ATOM 653 N N . ALA A 1 94 ? 2.781 1.653 -9.048 1.00 92.06 94 ALA A N 1
ATOM 654 C CA . ALA A 1 94 ? 3.565 2.836 -9.416 1.00 92.06 94 ALA A CA 1
ATOM 655 C C . ALA A 1 94 ? 2.835 4.172 -9.148 1.00 92.06 94 ALA A C 1
ATOM 657 O O . ALA A 1 94 ? 3.469 5.221 -9.151 1.00 92.06 94 ALA A O 1
ATOM 658 N N . THR A 1 95 ? 1.517 4.139 -8.922 1.00 93.31 95 THR A N 1
ATOM 659 C CA . THR A 1 95 ? 0.676 5.317 -8.674 1.00 93.31 95 THR A CA 1
ATOM 660 C C . THR A 1 95 ? -0.163 5.186 -7.400 1.00 93.31 95 THR A C 1
ATOM 662 O O . THR A 1 95 ? -1.173 5.880 -7.263 1.00 93.31 95 THR A O 1
ATOM 665 N N . SER A 1 96 ? 0.170 4.265 -6.487 1.00 95.88 96 SER A N 1
ATOM 666 C CA . SER A 1 96 ? -0.581 4.160 -5.234 1.00 95.88 96 SER A CA 1
ATOM 667 C C . SER A 1 96 ? -0.412 5.436 -4.406 1.00 95.88 96 SER A C 1
ATOM 669 O O . SER A 1 96 ? 0.641 6.070 -4.410 1.00 95.88 96 SER A O 1
ATOM 671 N N . GLN A 1 97 ? -1.473 5.830 -3.705 1.00 95.94 97 GLN A N 1
ATOM 672 C CA . GLN A 1 97 ? -1.483 7.001 -2.827 1.00 95.94 97 GLN A CA 1
ATOM 673 C C . GLN A 1 97 ? -1.595 6.565 -1.365 1.00 95.94 97 GLN A C 1
ATOM 675 O O . GLN A 1 97 ? -2.042 5.455 -1.080 1.00 95.94 97 GLN A O 1
ATOM 680 N N . ASN A 1 98 ? -1.224 7.447 -0.435 1.00 96.56 98 ASN A N 1
ATOM 681 C CA . ASN A 1 98 ? -1.554 7.273 0.978 1.00 96.56 98 ASN A CA 1
ATOM 682 C C . ASN A 1 98 ? -3.049 7.553 1.165 1.00 96.56 98 ASN A C 1
ATOM 684 O O . ASN A 1 98 ? -3.474 8.705 1.109 1.00 96.56 98 ASN A O 1
ATOM 688 N N . THR A 1 99 ? -3.856 6.512 1.344 1.00 96.94 99 THR A N 1
ATOM 689 C CA . THR A 1 99 ? -5.302 6.664 1.542 1.00 96.94 99 THR A CA 1
ATOM 690 C C . THR A 1 99 ? -5.869 5.536 2.392 1.00 96.94 99 THR A C 1
ATOM 692 O O . THR A 1 99 ? -5.306 4.443 2.464 1.00 96.94 99 THR A O 1
ATOM 695 N N . VAL A 1 100 ? -6.996 5.812 3.037 1.00 97.44 100 VAL A N 1
ATOM 696 C CA . VAL A 1 100 ? -7.725 4.886 3.897 1.00 97.44 100 VAL A CA 1
ATOM 697 C C . VAL A 1 100 ? -9.135 4.732 3.317 1.00 97.44 100 VAL A C 1
ATOM 699 O O . VAL A 1 100 ? -10.036 5.470 3.699 1.00 97.44 100 VAL A O 1
ATOM 702 N N . PRO A 1 101 ? -9.345 3.863 2.311 1.00 94.00 101 PRO A N 1
ATOM 703 C CA . PRO A 1 101 ? -10.679 3.577 1.802 1.00 94.00 101 PRO A CA 1
ATOM 704 C C . PRO A 1 101 ? -11.507 2.806 2.838 1.00 94.00 101 PRO A C 1
ATOM 706 O O . PRO A 1 101 ? -10.970 2.180 3.748 1.00 94.00 101 PRO A O 1
ATOM 709 N N . LYS A 1 102 ? -12.831 2.768 2.645 1.00 93.50 102 LYS A N 1
ATOM 710 C CA . LYS A 1 102 ? -13.808 2.193 3.591 1.00 93.50 102 LYS A CA 1
ATOM 711 C C . LYS A 1 102 ? -13.365 0.890 4.282 1.00 93.50 102 LYS A C 1
ATOM 713 O O . LYS A 1 102 ? -13.504 0.779 5.491 1.00 93.50 102 LYS A O 1
ATOM 718 N N . ASN A 1 103 ? -12.810 -0.070 3.536 1.00 90.62 103 ASN A N 1
ATOM 719 C CA . ASN A 1 103 ? -12.446 -1.400 4.048 1.00 90.62 103 ASN A CA 1
ATOM 720 C C . ASN A 1 103 ? -10.936 -1.703 3.978 1.00 90.62 103 ASN A C 1
ATOM 722 O O . ASN A 1 103 ? -10.554 -2.874 3.950 1.00 90.62 103 ASN A O 1
ATOM 726 N N . GLY A 1 104 ? -10.067 -0.692 3.904 1.00 95.12 104 GLY A N 1
ATOM 727 C CA . GLY A 1 104 ? -8.634 -0.927 3.750 1.00 95.12 104 GLY A CA 1
ATOM 728 C C . GLY A 1 104 ? -7.768 0.303 3.950 1.00 95.12 104 GLY A C 1
ATOM 729 O O . GLY A 1 104 ? -8.221 1.350 4.399 1.00 95.12 104 GLY A O 1
ATOM 730 N N . HIS A 1 105 ? -6.500 0.169 3.600 1.00 96.25 105 HIS A N 1
ATOM 731 C CA . HIS A 1 105 ? -5.545 1.271 3.593 1.00 96.25 105 HIS A CA 1
ATOM 732 C C . HIS A 1 105 ? -4.465 0.999 2.554 1.00 96.25 105 HIS A C 1
ATOM 734 O O . HIS A 1 105 ? -4.171 -0.147 2.247 1.00 96.25 105 HIS A O 1
ATOM 740 N N . THR A 1 106 ? -3.868 2.030 1.981 1.00 97.12 106 THR A N 1
ATOM 741 C CA . THR A 1 106 ? -2.714 1.883 1.091 1.00 97.12 106 THR A CA 1
ATOM 742 C C . THR A 1 106 ? -1.727 3.007 1.342 1.00 97.12 106 THR A C 1
ATOM 744 O O . THR A 1 106 ? -2.081 4.053 1.892 1.00 97.12 106 THR A O 1
ATOM 747 N N . HIS A 1 107 ? -0.489 2.773 0.919 1.00 96.31 107 HIS A N 1
ATOM 748 C CA . HIS A 1 107 ? 0.586 3.745 0.959 1.00 96.31 107 HIS A CA 1
ATOM 749 C C . HIS A 1 107 ? 1.031 4.155 -0.442 1.00 96.31 107 HIS A C 1
ATOM 751 O O . HIS A 1 107 ? 0.868 3.412 -1.415 1.00 96.31 107 HIS A O 1
ATOM 757 N N . ALA A 1 108 ? 1.621 5.341 -0.523 1.00 96.50 108 ALA A N 1
ATOM 758 C CA . ALA A 1 108 ? 2.415 5.759 -1.666 1.00 96.50 108 ALA A CA 1
ATOM 759 C C . ALA A 1 108 ? 3.873 5.331 -1.469 1.00 96.50 108 ALA A C 1
ATOM 761 O O . ALA A 1 108 ? 4.411 5.455 -0.368 1.00 96.50 108 ALA A O 1
ATOM 762 N N . ILE A 1 109 ? 4.514 4.876 -2.543 1.00 94.12 109 ILE A N 1
ATOM 763 C CA . ILE A 1 109 ? 5.971 4.781 -2.639 1.00 94.12 109 ILE A CA 1
ATOM 764 C C . ILE A 1 109 ? 6.383 5.637 -3.830 1.00 94.12 109 ILE A C 1
ATOM 766 O O . ILE A 1 109 ? 5.802 5.522 -4.907 1.00 94.12 109 ILE A O 1
ATOM 770 N N . ASP A 1 110 ? 7.380 6.490 -3.626 1.00 92.75 110 ASP A N 1
ATOM 771 C CA . ASP A 1 110 ? 7.913 7.342 -4.679 1.00 92.75 110 ASP A CA 1
ATOM 772 C C . ASP A 1 110 ? 8.468 6.527 -5.858 1.00 92.75 110 ASP A C 1
ATOM 774 O O . ASP A 1 110 ? 8.967 5.410 -5.702 1.00 92.75 110 ASP A O 1
ATOM 778 N N . THR A 1 111 ? 8.444 7.113 -7.054 1.00 91.62 111 THR A N 1
ATOM 779 C CA . THR A 1 111 ? 9.240 6.609 -8.178 1.00 91.62 111 THR A CA 1
ATOM 780 C C . THR A 1 111 ? 10.719 6.871 -7.908 1.00 91.62 111 THR A C 1
ATOM 782 O O . THR A 1 111 ? 11.093 7.959 -7.439 1.00 91.62 111 THR A O 1
ATOM 785 N N . ALA A 1 112 ? 11.548 5.866 -8.192 1.00 92.06 112 ALA A N 1
ATOM 786 C CA . ALA A 1 112 ? 12.989 5.951 -8.015 1.00 92.06 112 ALA A CA 1
ATOM 787 C C . ALA A 1 112 ? 13.615 7.004 -8.939 1.00 92.06 112 ALA A C 1
ATOM 789 O O . ALA A 1 112 ? 13.171 7.211 -10.066 1.00 92.06 112 ALA A O 1
ATOM 790 N N . ARG A 1 113 ? 14.674 7.641 -8.446 1.00 91.06 113 ARG A N 1
ATOM 791 C CA . ARG A 1 113 ? 15.556 8.567 -9.163 1.00 91.06 113 ARG A CA 1
ATOM 792 C C . ARG A 1 113 ? 16.992 8.316 -8.701 1.00 91.06 113 ARG A C 1
ATOM 794 O O . ARG A 1 113 ? 17.212 7.616 -7.714 1.00 91.06 113 ARG A O 1
ATOM 801 N N . THR A 1 114 ? 17.976 8.925 -9.353 1.00 90.56 114 THR A N 1
ATOM 802 C CA . THR A 1 114 ? 19.395 8.795 -8.964 1.00 90.56 114 THR A CA 1
ATOM 803 C C . THR A 1 114 ? 19.704 9.339 -7.563 1.00 90.56 114 THR A C 1
ATOM 805 O O . THR A 1 114 ? 20.698 8.939 -6.964 1.00 90.56 114 THR A O 1
ATOM 808 N N . ASP A 1 115 ? 18.835 10.195 -7.015 1.00 93.44 115 ASP A N 1
ATOM 809 C CA . ASP A 1 115 ? 18.940 10.788 -5.678 1.00 93.44 115 ASP A CA 1
ATOM 810 C C . ASP A 1 115 ? 17.946 10.214 -4.646 1.00 93.44 115 ASP A C 1
ATOM 812 O O . ASP A 1 115 ? 17.971 10.613 -3.481 1.00 93.44 115 ASP A O 1
ATOM 816 N N . ARG A 1 116 ? 17.050 9.299 -5.050 1.00 92.44 116 ARG A N 1
ATOM 817 C CA . ARG A 1 116 ? 15.941 8.815 -4.212 1.00 92.44 116 ARG A CA 1
ATOM 818 C C . ARG A 1 116 ? 15.536 7.380 -4.554 1.00 92.44 116 ARG A C 1
ATOM 820 O O . ARG A 1 116 ? 15.176 7.083 -5.689 1.00 92.44 116 ARG A O 1
ATOM 827 N N . ALA A 1 117 ? 15.504 6.501 -3.552 1.00 92.69 117 ALA A N 1
ATOM 828 C CA . ALA A 1 117 ? 14.988 5.137 -3.703 1.00 92.69 117 ALA A CA 1
ATOM 829 C C . ALA A 1 117 ? 13.467 5.114 -3.966 1.00 92.69 117 ALA A C 1
ATOM 831 O O . ALA A 1 117 ? 12.741 5.985 -3.489 1.00 92.69 117 ALA A O 1
ATOM 832 N N . GLY A 1 118 ? 12.975 4.106 -4.694 1.00 94.00 118 GLY A N 1
ATOM 833 C CA . GLY A 1 118 ? 11.559 4.009 -5.052 1.00 94.00 118 GLY A CA 1
ATOM 834 C C . GLY A 1 118 ? 11.212 2.813 -5.941 1.00 94.00 118 GLY A C 1
ATOM 835 O O . GLY A 1 118 ? 12.036 1.922 -6.152 1.00 94.00 118 GLY A O 1
ATOM 836 N N . ILE A 1 119 ? 9.991 2.800 -6.483 1.00 94.00 119 ILE A N 1
ATOM 837 C CA . ILE A 1 119 ? 9.570 1.825 -7.504 1.00 94.00 119 ILE A CA 1
ATOM 838 C C . ILE A 1 119 ? 10.264 2.159 -8.833 1.00 94.00 119 ILE A C 1
ATOM 840 O O . ILE A 1 119 ? 10.311 3.322 -9.235 1.00 94.00 119 ILE A O 1
ATOM 844 N N . VAL A 1 120 ? 10.777 1.134 -9.519 1.00 93.19 120 VAL A N 1
ATOM 845 C CA . VAL A 1 120 ? 11.478 1.230 -10.810 1.00 93.19 120 VAL A CA 1
ATOM 846 C C . VAL A 1 120 ? 10.731 0.409 -11.861 1.00 93.19 120 VAL A C 1
ATOM 848 O O . VAL A 1 120 ? 10.349 -0.733 -11.598 1.00 93.19 120 VAL A O 1
ATOM 851 N N . ARG A 1 121 ? 10.571 0.950 -13.074 1.00 94.88 121 ARG A N 1
ATOM 852 C CA . ARG A 1 121 ? 10.141 0.177 -14.248 1.00 94.88 121 ARG A CA 1
ATOM 853 C C . ARG A 1 121 ? 11.370 -0.355 -14.986 1.00 94.88 121 ARG A C 1
ATOM 855 O O . ARG A 1 121 ? 12.315 0.389 -15.221 1.00 94.88 121 ARG A O 1
ATOM 862 N N . LEU A 1 122 ? 11.363 -1.637 -15.342 1.00 96.12 122 LEU A N 1
ATOM 863 C CA . LEU A 1 122 ? 12.437 -2.252 -16.126 1.00 96.12 122 LEU A CA 1
ATOM 864 C C . LEU A 1 122 ? 12.167 -2.087 -17.627 1.00 96.12 122 LEU A C 1
ATOM 866 O O . LEU A 1 122 ? 11.055 -2.377 -18.072 1.00 96.12 122 LEU A O 1
ATOM 870 N N . ASP A 1 123 ? 13.180 -1.684 -18.397 1.00 96.81 123 ASP A N 1
ATOM 871 C CA . ASP A 1 123 ? 13.101 -1.548 -19.858 1.00 96.81 123 ASP A CA 1
ATOM 872 C C . ASP A 1 123 ? 14.151 -2.423 -20.578 1.00 96.81 123 ASP A C 1
ATOM 874 O O . ASP A 1 123 ? 15.284 -2.628 -20.128 1.00 96.81 123 ASP A O 1
ATOM 878 N N . ASN A 1 124 ? 13.745 -3.006 -21.703 1.00 97.19 124 ASN A N 1
ATOM 879 C CA . ASN A 1 124 ? 14.591 -3.819 -22.574 1.00 97.19 124 ASN A CA 1
ATOM 880 C C . ASN A 1 124 ? 15.213 -3.019 -23.732 1.00 97.19 124 ASN A C 1
ATOM 882 O O . ASN A 1 124 ? 16.046 -3.578 -24.448 1.00 97.19 124 ASN A O 1
ATOM 886 N N . ALA A 1 125 ? 14.814 -1.762 -23.938 1.00 96.75 125 ALA A N 1
ATOM 887 C CA . ALA A 1 125 ? 15.388 -0.873 -24.940 1.00 96.75 125 ALA A CA 1
ATOM 888 C C . ALA A 1 125 ? 16.718 -0.251 -24.475 1.00 96.75 125 ALA A C 1
ATOM 890 O O . ALA A 1 125 ? 16.948 -0.061 -23.283 1.00 96.75 125 ALA A O 1
ATOM 891 N N . ILE A 1 126 ? 17.579 0.101 -25.436 1.00 95.56 126 ILE A N 1
ATOM 892 C CA . ILE A 1 126 ? 18.667 1.062 -25.209 1.00 95.56 126 ILE A CA 1
ATOM 893 C C . ILE A 1 126 ? 18.040 2.442 -25.384 1.00 95.56 126 ILE A C 1
ATOM 895 O O . ILE A 1 126 ? 17.519 2.740 -26.459 1.00 95.56 126 ILE A O 1
ATOM 899 N N . SER A 1 127 ? 18.015 3.231 -24.318 1.00 94.19 127 SER A N 1
ATOM 900 C CA . SER A 1 127 ? 17.281 4.491 -24.263 1.00 94.19 127 SER A CA 1
ATOM 901 C C . SER A 1 127 ? 17.987 5.480 -23.344 1.00 94.19 127 SER A C 1
ATOM 903 O O . SER A 1 127 ? 18.730 5.075 -22.454 1.00 94.19 127 SER A O 1
ATOM 905 N N . GLU A 1 128 ? 17.675 6.759 -23.528 1.00 92.19 128 GLU A N 1
ATOM 906 C CA . GLU A 1 128 ? 18.106 7.875 -22.676 1.00 92.19 128 GLU A CA 1
ATOM 907 C C . GLU A 1 128 ? 17.097 8.155 -21.541 1.00 92.19 128 GLU A C 1
ATOM 909 O O . GLU A 1 128 ? 17.124 9.211 -20.916 1.00 92.19 128 GLU A O 1
ATOM 914 N N . ALA A 1 129 ? 16.141 7.249 -21.305 1.00 90.56 129 ALA A N 1
ATOM 915 C CA . ALA A 1 129 ? 15.141 7.401 -20.251 1.00 90.56 129 ALA A CA 1
ATOM 916 C C . ALA A 1 129 ? 15.780 7.332 -18.851 1.00 90.56 129 ALA A C 1
ATOM 918 O O . ALA A 1 129 ? 16.456 6.360 -18.520 1.00 90.56 129 ALA A O 1
ATOM 919 N N . GLU A 1 130 ? 15.500 8.326 -18.006 1.00 85.19 130 GLU A N 1
ATOM 920 C CA . GLU A 1 130 ? 16.031 8.419 -16.634 1.00 85.19 130 GLU A CA 1
ATOM 921 C C . GLU A 1 130 ? 15.105 7.797 -15.569 1.00 85.19 130 GLU A C 1
ATOM 923 O O . GLU A 1 130 ? 15.488 7.656 -14.409 1.00 85.19 130 GLU A O 1
ATOM 928 N N . ASP A 1 131 ? 13.880 7.419 -15.946 1.00 85.69 131 ASP A N 1
ATOM 929 C CA . ASP A 1 131 ? 12.834 6.895 -15.054 1.00 85.69 131 ASP A CA 1
ATOM 930 C C . ASP A 1 131 ? 12.650 5.367 -15.151 1.00 85.69 131 ASP A C 1
ATOM 932 O O . ASP A 1 131 ? 11.737 4.786 -14.552 1.00 85.69 131 ASP A O 1
ATOM 936 N N . THR A 1 132 ? 13.527 4.692 -15.897 1.00 93.69 132 THR A N 1
ATOM 937 C CA . THR A 1 132 ? 13.534 3.233 -16.042 1.00 93.69 132 THR A CA 1
ATOM 938 C C . THR A 1 132 ? 14.925 2.665 -15.807 1.00 93.69 132 THR A C 1
ATOM 940 O O . THR A 1 132 ? 15.929 3.306 -16.101 1.00 93.69 132 THR A O 1
ATOM 943 N N . ALA A 1 133 ? 15.000 1.441 -15.283 1.00 94.69 133 ALA A N 1
ATOM 944 C CA . ALA A 1 133 ? 16.264 0.720 -15.208 1.00 94.69 133 ALA A CA 1
ATOM 945 C C . ALA A 1 133 ? 16.432 -0.210 -16.409 1.00 94.69 133 ALA A C 1
ATOM 947 O O . ALA A 1 133 ? 15.523 -0.960 -16.779 1.00 94.69 133 ALA A O 1
ATOM 948 N N . ALA A 1 134 ? 17.640 -0.207 -16.967 1.00 96.75 134 ALA A N 1
ATOM 949 C CA . ALA A 1 134 ? 18.032 -1.143 -18.004 1.00 96.75 134 ALA A CA 1
ATOM 950 C C . ALA A 1 134 ? 17.997 -2.588 -17.480 1.00 96.75 134 ALA A C 1
ATOM 952 O O . ALA A 1 134 ? 18.523 -2.917 -16.416 1.00 96.75 134 ALA A O 1
ATOM 953 N N . THR A 1 135 ? 17.401 -3.478 -18.263 1.00 98.00 135 THR A N 1
ATOM 954 C CA . THR A 1 135 ? 17.467 -4.928 -18.036 1.00 98.00 135 THR A CA 1
ATOM 955 C C . THR A 1 135 ? 18.802 -5.516 -18.511 1.00 98.00 135 THR A C 1
ATOM 957 O O . THR A 1 135 ? 19.473 -4.929 -19.367 1.00 98.00 135 THR A O 1
ATOM 960 N N . PRO A 1 136 ? 19.159 -6.749 -18.090 1.00 98.38 136 PRO A N 1
ATOM 961 C CA . PRO A 1 136 ? 20.298 -7.469 -18.666 1.00 98.38 136 PRO A CA 1
ATOM 962 C C . PRO A 1 136 ? 20.248 -7.586 -20.201 1.00 98.38 136 PRO A C 1
ATOM 964 O O . PRO A 1 136 ? 21.292 -7.615 -20.850 1.00 98.38 136 PRO A O 1
ATOM 967 N N . LYS A 1 137 ? 19.048 -7.613 -20.803 1.00 98.25 137 LYS A N 1
ATOM 968 C CA . LYS A 1 137 ? 18.863 -7.637 -22.261 1.00 98.25 137 LYS A CA 1
ATOM 969 C C . LYS A 1 137 ? 19.271 -6.315 -22.920 1.00 98.25 137 LYS A C 1
ATOM 971 O O . LYS A 1 137 ? 19.978 -6.349 -23.930 1.00 98.25 137 LYS A O 1
ATOM 976 N N . ALA A 1 138 ? 18.863 -5.177 -22.356 1.00 98.38 138 ALA A N 1
ATOM 977 C CA . ALA A 1 138 ? 19.276 -3.856 -22.834 1.00 98.38 138 ALA A CA 1
ATOM 978 C C . ALA A 1 138 ? 20.801 -3.693 -22.732 1.00 98.38 138 ALA A C 1
ATOM 980 O O . ALA A 1 138 ? 21.457 -3.354 -23.717 1.00 98.38 138 ALA A O 1
ATOM 981 N N . VAL A 1 139 ? 21.376 -4.063 -21.579 1.00 98.31 139 VAL A N 1
ATOM 982 C CA . VAL A 1 139 ? 22.829 -4.009 -21.337 1.00 98.31 139 VAL A CA 1
ATOM 983 C C . VAL A 1 139 ? 23.595 -4.889 -22.327 1.00 98.31 139 VAL A C 1
ATOM 985 O O . VAL A 1 139 ? 24.581 -4.443 -22.914 1.00 98.31 139 VAL A O 1
ATOM 988 N N . LYS A 1 140 ? 23.129 -6.122 -22.575 1.00 98.25 140 LYS A N 1
ATOM 989 C CA . LYS A 1 140 ? 23.748 -7.013 -23.566 1.00 98.25 140 LYS A CA 1
ATOM 990 C C . LYS A 1 140 ? 23.719 -6.404 -24.968 1.00 98.25 140 LYS A C 1
ATOM 992 O O . LYS A 1 140 ? 24.724 -6.447 -25.667 1.00 98.25 140 LYS A O 1
ATOM 997 N N . THR A 1 141 ? 22.585 -5.833 -25.366 1.00 98.38 141 THR A N 1
ATOM 998 C CA . THR A 1 141 ? 22.427 -5.241 -26.701 1.00 98.38 141 THR A CA 1
ATOM 999 C C . THR A 1 141 ? 23.380 -4.059 -26.891 1.00 98.38 141 THR A C 1
ATOM 1001 O O . THR A 1 141 ? 24.049 -3.982 -27.919 1.00 98.38 141 THR A O 1
ATOM 1004 N N . ALA A 1 142 ? 23.509 -3.183 -25.888 1.00 97.94 142 ALA A N 1
ATOM 1005 C CA . ALA A 1 142 ? 24.439 -2.054 -25.936 1.00 97.94 142 ALA A CA 1
ATOM 1006 C C . ALA A 1 142 ? 25.899 -2.525 -26.020 1.00 97.94 142 ALA A C 1
ATOM 1008 O O . ALA A 1 142 ? 26.678 -2.017 -26.827 1.00 97.94 142 ALA A O 1
ATOM 1009 N N . LEU A 1 143 ? 26.258 -3.551 -25.241 1.00 98.56 143 LEU A N 1
ATOM 1010 C CA . LEU A 1 143 ? 27.594 -4.143 -25.275 1.00 98.56 1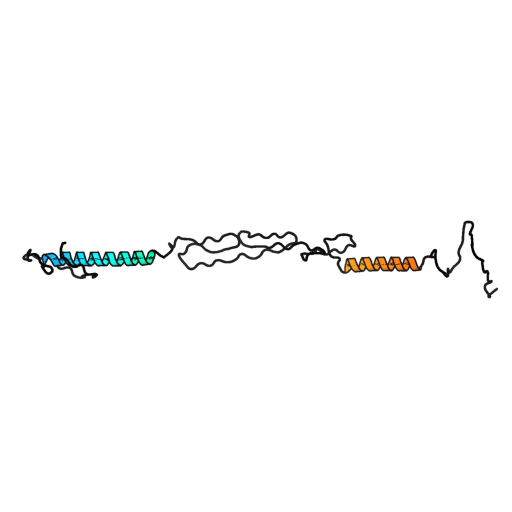43 LEU A CA 1
ATOM 1011 C C . LEU A 1 143 ? 27.915 -4.780 -26.636 1.00 98.56 143 LEU A C 1
ATOM 1013 O O . LEU A 1 143 ? 29.029 -4.632 -27.136 1.00 98.56 143 LEU A O 1
ATOM 1017 N N . ASP A 1 144 ? 26.956 -5.478 -27.243 1.00 98.44 144 ASP A N 1
ATOM 1018 C CA . ASP A 1 144 ? 27.133 -6.091 -28.561 1.00 98.44 144 ASP A CA 1
ATOM 1019 C C . ASP A 1 144 ? 27.323 -5.023 -29.653 1.00 98.44 144 ASP A C 1
ATOM 1021 O O . ASP A 1 144 ? 28.220 -5.157 -30.487 1.00 98.44 144 ASP A O 1
ATOM 1025 N N . GLN A 1 145 ? 26.549 -3.931 -29.617 1.00 97.88 145 GLN A N 1
ATOM 1026 C CA . GLN A 1 145 ? 26.716 -2.796 -30.534 1.00 97.88 145 GLN A CA 1
ATOM 1027 C C . GLN A 1 145 ? 28.091 -2.131 -30.379 1.00 97.88 145 GLN A C 1
ATOM 1029 O O . GLN A 1 145 ? 28.761 -1.869 -31.379 1.00 97.88 145 GLN A O 1
ATOM 1034 N N . ALA A 1 146 ? 28.554 -1.923 -29.142 1.00 98.19 146 ALA A N 1
ATOM 1035 C CA . ALA A 1 146 ? 29.877 -1.364 -28.873 1.00 98.19 146 ALA A CA 1
ATOM 1036 C C . ALA A 1 146 ? 31.007 -2.265 -29.404 1.00 98.19 146 ALA A C 1
ATOM 1038 O O . ALA A 1 146 ? 31.941 -1.787 -30.048 1.00 98.19 146 ALA A O 1
ATOM 1039 N N . ARG A 1 147 ? 30.904 -3.585 -29.195 1.00 98.38 147 ARG A N 1
ATOM 1040 C CA . ARG A 1 147 ? 31.872 -4.564 -29.721 1.00 98.38 147 ARG A CA 1
ATOM 1041 C C . ARG A 1 147 ? 31.891 -4.599 -31.249 1.00 98.38 147 ARG A C 1
ATOM 1043 O O . ARG A 1 147 ? 32.967 -4.669 -31.836 1.00 98.38 147 ARG A O 1
ATOM 1050 N N . ALA A 1 148 ? 30.728 -4.520 -31.893 1.00 98.31 148 ALA A N 1
ATOM 1051 C CA . ALA A 1 148 ? 30.634 -4.470 -33.351 1.00 98.31 148 ALA A CA 1
ATOM 1052 C C . ALA A 1 148 ? 31.259 -3.186 -33.930 1.00 98.31 148 ALA A C 1
ATOM 1054 O O . ALA A 1 148 ? 31.950 -3.237 -34.951 1.00 98.31 148 ALA A O 1
ATOM 1055 N N . ALA A 1 149 ? 31.062 -2.044 -33.262 1.00 97.94 149 ALA A N 1
ATOM 1056 C CA . ALA A 1 149 ? 31.683 -0.779 -33.645 1.00 97.94 149 ALA A CA 1
ATOM 1057 C C . ALA A 1 149 ? 33.215 -0.832 -33.515 1.00 97.94 149 ALA A C 1
ATOM 1059 O O . ALA A 1 149 ? 33.913 -0.433 -34.447 1.00 97.94 149 ALA A O 1
ATOM 1060 N N . ALA A 1 150 ? 33.735 -1.395 -32.418 1.00 97.69 150 ALA A N 1
ATOM 1061 C CA . ALA A 1 150 ? 35.172 -1.588 -32.218 1.00 97.69 150 ALA A CA 1
ATOM 1062 C C . ALA A 1 150 ? 35.790 -2.480 -33.309 1.00 97.69 150 ALA A C 1
ATOM 1064 O O . ALA A 1 150 ? 36.738 -2.073 -33.973 1.00 97.69 150 ALA A O 1
ATOM 1065 N N . ALA A 1 151 ? 35.177 -3.635 -33.592 1.00 97.44 151 ALA A N 1
ATOM 1066 C CA . ALA A 1 151 ? 35.639 -4.528 -34.656 1.00 97.44 151 ALA A CA 1
ATOM 1067 C C . ALA A 1 151 ? 35.612 -3.863 -36.044 1.00 97.44 151 ALA A C 1
ATOM 1069 O O . ALA A 1 151 ? 36.466 -4.126 -36.887 1.00 97.44 151 ALA A O 1
ATOM 1070 N N . THR A 1 152 ? 34.638 -2.983 -36.296 1.00 96.81 152 THR A N 1
ATOM 1071 C CA . THR A 1 152 ? 34.572 -2.222 -37.551 1.00 96.81 152 THR A CA 1
ATOM 1072 C C . THR A 1 152 ? 35.705 -1.204 -37.649 1.00 96.81 152 THR A C 1
ATOM 1074 O O . THR A 1 152 ? 36.260 -1.033 -38.734 1.00 96.81 152 THR A O 1
ATOM 1077 N N . ALA A 1 153 ? 36.044 -0.532 -36.546 1.00 95.31 153 ALA A N 1
ATOM 1078 C CA . ALA A 1 153 ? 37.130 0.441 -36.496 1.00 95.31 153 ALA A CA 1
ATOM 1079 C C . ALA A 1 153 ? 38.499 -0.214 -36.742 1.00 95.31 153 ALA A C 1
ATOM 1081 O O . ALA A 1 153 ? 39.281 0.321 -37.523 1.00 95.31 153 ALA A O 1
ATOM 1082 N N . ASP A 1 154 ? 38.737 -1.405 -36.184 1.00 92.19 154 ASP A N 1
ATOM 1083 C CA . ASP A 1 154 ? 39.988 -2.162 -36.363 1.00 92.19 154 ASP A CA 1
ATOM 1084 C C . ASP A 1 154 ? 40.269 -2.545 -37.828 1.00 92.19 154 ASP A C 1
ATOM 1086 O O . ASP A 1 154 ? 41.414 -2.768 -38.218 1.00 92.19 154 ASP A O 1
ATOM 1090 N N . LEU A 1 155 ? 39.231 -2.606 -38.666 1.00 93.38 155 LEU A N 1
ATOM 1091 C CA . LEU A 1 155 ? 39.351 -2.907 -40.096 1.00 93.38 155 LEU A CA 1
ATOM 1092 C C . LEU A 1 155 ? 39.579 -1.659 -40.968 1.00 93.38 155 LEU A C 1
ATOM 1094 O O . LEU A 1 155 ? 39.726 -1.783 -42.188 1.00 93.38 155 LEU A O 1
ATOM 1098 N N . LYS A 1 156 ? 39.563 -0.451 -40.392 1.00 94.94 156 LYS A N 1
ATOM 1099 C CA . LYS A 1 156 ? 39.767 0.807 -41.125 1.00 94.94 156 LYS A CA 1
ATOM 1100 C C . LYS A 1 156 ? 41.231 1.248 -41.092 1.00 94.94 156 LYS A C 1
ATOM 1102 O O . LYS A 1 156 ? 41.969 0.999 -40.145 1.00 94.94 156 LYS A O 1
ATOM 1107 N N . VAL A 1 157 ? 41.630 1.964 -42.141 1.00 95.38 157 VAL A N 1
ATOM 1108 C CA . VAL A 1 157 ? 42.894 2.713 -42.172 1.00 95.38 157 VAL A CA 1
ATOM 1109 C C . VAL A 1 157 ? 42.699 4.000 -41.357 1.00 95.38 157 VAL A C 1
ATOM 1111 O O . VAL A 1 157 ? 41.718 4.714 -41.576 1.00 95.38 157 VAL A O 1
ATOM 1114 N N . SER A 1 158 ? 43.589 4.277 -40.404 1.00 93.44 158 SER A N 1
ATOM 1115 C CA . SER A 1 158 ? 43.628 5.496 -39.593 1.00 93.44 158 SER A CA 1
ATOM 1116 C C . SER A 1 158 ? 44.327 6.639 -40.332 1.00 93.44 158 SER A C 1
ATOM 1118 O O . SER A 1 158 ? 45.061 6.443 -41.299 1.00 93.44 158 SER A O 1
ATOM 1120 N N . LEU A 1 159 ? 44.090 7.865 -39.860 1.00 94.75 159 LEU A N 1
ATOM 1121 C CA . LEU A 1 159 ? 44.745 9.084 -40.356 1.00 94.75 159 LEU A CA 1
ATOM 1122 C C . LEU A 1 159 ? 45.993 9.462 -39.538 1.00 94.75 159 LEU A C 1
ATOM 1124 O O . LEU A 1 159 ? 46.600 10.504 -39.773 1.00 94.75 159 LEU A O 1
ATOM 1128 N N . SER A 1 160 ? 46.347 8.632 -38.560 1.00 93.38 160 SER A N 1
ATOM 1129 C CA . SER A 1 160 ? 47.502 8.777 -37.679 1.00 93.38 160 SER A CA 1
ATOM 1130 C C . SER A 1 160 ? 48.224 7.443 -37.547 1.00 93.38 160 SER A C 1
ATOM 1132 O O . SER A 1 160 ? 47.644 6.396 -37.839 1.00 93.38 160 SER A O 1
ATOM 1134 N N . ASP A 1 161 ? 49.457 7.500 -37.046 1.00 94.50 161 ASP A N 1
ATOM 1135 C CA . ASP A 1 161 ? 50.290 6.339 -36.729 1.00 94.50 161 ASP A CA 1
ATOM 1136 C C . ASP A 1 161 ? 50.694 5.484 -37.941 1.00 94.50 161 ASP A C 1
ATOM 1138 O O . ASP A 1 161 ? 50.220 5.639 -39.066 1.00 94.50 161 ASP A O 1
ATOM 1142 N N . ASN A 1 162 ? 51.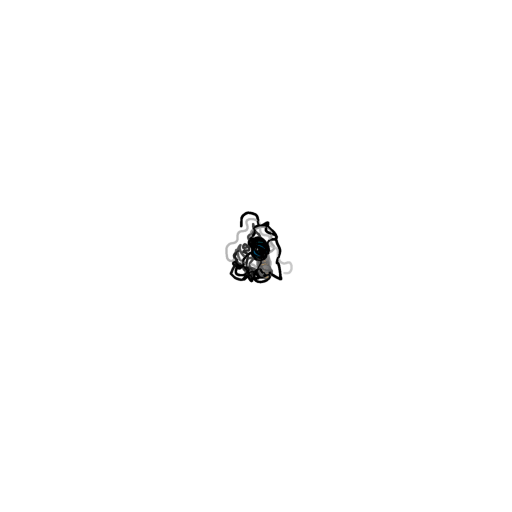647 4.581 -37.716 1.00 93.69 162 ASN A N 1
ATOM 1143 C CA . ASN A 1 162 ? 52.115 3.671 -38.754 1.00 93.69 162 ASN A CA 1
ATOM 1144 C C . ASN A 1 162 ? 51.153 2.488 -38.885 1.00 93.69 162 ASN A C 1
ATOM 1146 O O . ASN A 1 162 ? 50.873 1.804 -37.901 1.00 93.69 162 ASN A O 1
ATOM 1150 N N . GLN A 1 163 ? 50.718 2.186 -40.109 1.00 95.12 163 GLN A N 1
ATOM 1151 C CA . GLN A 1 163 ? 49.826 1.061 -40.386 1.00 95.12 163 GLN A CA 1
ATOM 1152 C C . GLN A 1 163 ? 50.321 0.184 -41.535 1.00 95.12 163 GLN A C 1
ATOM 1154 O O . GLN A 1 163 ? 50.943 0.654 -42.486 1.00 95.12 163 GLN A O 1
ATOM 1159 N N . THR A 1 164 ? 49.995 -1.108 -41.461 1.00 93.75 164 THR A N 1
ATOM 1160 C CA . THR A 1 164 ? 50.159 -2.048 -42.576 1.00 93.75 164 THR A CA 1
ATOM 1161 C C . THR A 1 164 ? 48.819 -2.235 -43.270 1.00 93.75 164 THR A C 1
ATOM 1163 O O . THR A 1 164 ? 47.854 -2.671 -42.651 1.00 93.75 164 THR A O 1
ATOM 1166 N N . VAL A 1 165 ? 48.767 -1.945 -44.568 1.00 94.62 165 VAL A N 1
ATOM 1167 C CA . VAL A 1 165 ? 47.560 -2.096 -45.386 1.00 94.62 165 VAL A CA 1
ATOM 1168 C C . VAL A 1 165 ? 47.786 -3.217 -46.396 1.00 94.62 165 VAL A C 1
ATOM 1170 O O . VAL A 1 165 ? 48.639 -3.110 -47.272 1.00 94.62 165 VAL A O 1
ATOM 1173 N N . THR A 1 166 ? 47.030 -4.307 -46.278 1.00 93.06 166 THR A N 1
ATOM 1174 C CA . THR A 1 166 ? 47.187 -5.505 -47.120 1.00 93.06 166 THR A CA 1
ATOM 1175 C C . THR A 1 166 ? 46.238 -5.502 -48.321 1.00 93.06 166 THR A C 1
ATOM 1177 O O . THR A 1 166 ? 45.214 -4.819 -48.321 1.00 93.06 166 THR A O 1
ATOM 1180 N N . GLY A 1 167 ? 46.566 -6.277 -49.361 1.00 93.62 167 GLY A N 1
ATOM 1181 C CA . GLY A 1 167 ? 45.800 -6.393 -50.612 1.00 93.62 167 GLY A CA 1
ATOM 1182 C C . GLY A 1 167 ? 46.047 -5.247 -51.602 1.00 93.62 167 GLY A C 1
ATOM 1183 O O . GLY A 1 167 ? 46.522 -4.178 -51.220 1.00 93.62 167 GLY A O 1
ATOM 1184 N N . GLN A 1 168 ? 45.679 -5.438 -52.872 1.00 94.94 168 GLN A N 1
ATOM 1185 C CA . GLN A 1 168 ? 45.817 -4.405 -53.908 1.00 94.94 168 GLN A CA 1
ATOM 1186 C C . GLN A 1 168 ? 45.006 -3.150 -53.547 1.00 94.94 168 GLN A C 1
ATOM 1188 O O . GLN A 1 168 ? 43.898 -3.244 -53.008 1.00 94.94 168 GLN A O 1
ATOM 1193 N N . LYS A 1 169 ? 45.576 -1.972 -53.813 1.00 96.00 169 LYS A N 1
ATOM 1194 C CA . LYS A 1 169 ? 44.919 -0.673 -53.641 1.00 96.00 169 LYS A CA 1
ATOM 1195 C C . LYS A 1 169 ? 44.996 0.099 -54.947 1.00 96.00 169 LYS A C 1
ATOM 1197 O O . LYS A 1 169 ? 46.060 0.178 -55.554 1.00 96.00 169 LYS A O 1
ATOM 1202 N N . THR A 1 170 ? 43.865 0.659 -55.350 1.00 96.88 170 THR A N 1
ATOM 1203 C CA . THR A 1 170 ? 43.743 1.496 -56.542 1.00 96.88 170 THR A CA 1
ATOM 1204 C C . THR A 1 170 ? 43.378 2.897 -56.087 1.00 96.88 170 THR A C 1
ATOM 1206 O O . THR A 1 170 ? 42.329 3.090 -55.476 1.00 96.88 170 THR A O 1
ATOM 1209 N N . PHE A 1 171 ? 44.238 3.865 -56.383 1.00 96.88 171 PHE A N 1
ATOM 1210 C CA . PHE A 1 171 ? 43.966 5.281 -56.163 1.00 96.88 171 PHE A CA 1
ATOM 1211 C C . PHE A 1 171 ? 43.554 5.898 -57.500 1.00 96.88 171 PHE A C 1
ATOM 1213 O O . PHE A 1 171 ? 44.273 5.772 -58.487 1.00 96.88 171 PHE A O 1
ATOM 1220 N N . THR A 1 172 ? 42.368 6.504 -57.555 1.00 97.44 172 THR A N 1
ATOM 1221 C CA . THR A 1 172 ? 41.758 7.001 -58.804 1.00 97.44 172 THR A CA 1
ATOM 1222 C C . THR A 1 172 ? 42.016 8.485 -59.066 1.00 97.44 172 THR A C 1
ATOM 1224 O O . THR A 1 172 ? 41.565 9.013 -60.077 1.00 97.44 172 THR A O 1
ATOM 1227 N N . ALA A 1 173 ? 42.702 9.161 -58.149 1.00 97.38 173 ALA A N 1
ATOM 1228 C CA . ALA A 1 173 ? 43.054 10.574 -58.218 1.00 97.38 173 ALA A CA 1
ATOM 1229 C C . ALA A 1 173 ? 44.548 10.757 -57.906 1.00 97.38 173 ALA A C 1
ATOM 1231 O O . ALA A 1 173 ? 45.222 9.799 -57.521 1.00 97.38 173 ALA A O 1
ATOM 1232 N N . GLU A 1 174 ? 45.059 11.980 -58.069 1.00 96.56 174 GLU A N 1
ATOM 1233 C CA . GLU A 1 174 ? 46.436 12.322 -57.704 1.00 96.56 174 GLU A CA 1
ATOM 1234 C C . GLU A 1 174 ? 46.699 12.039 -56.214 1.00 96.56 174 GLU A C 1
ATOM 1236 O O . GLU A 1 174 ? 45.911 12.415 -55.345 1.00 96.56 174 GLU A O 1
ATOM 1241 N N . THR A 1 175 ? 47.813 11.367 -55.916 1.00 95.25 175 THR A N 1
ATOM 1242 C CA . THR A 1 175 ? 48.233 11.008 -54.553 1.00 95.25 175 THR A CA 1
ATOM 1243 C C . THR A 1 175 ? 49.537 11.706 -54.194 1.00 95.25 175 THR A C 1
ATOM 1245 O O . THR A 1 175 ? 50.523 11.566 -54.919 1.00 95.25 175 THR A O 1
ATOM 1248 N N . GLN A 1 176 ? 49.573 12.391 -53.050 1.00 94.62 176 GLN A N 1
ATOM 1249 C CA . GLN A 1 176 ? 50.757 13.099 -52.557 1.00 94.62 176 GLN A CA 1
ATOM 1250 C C . GLN A 1 176 ? 51.358 12.386 -51.339 1.00 94.62 176 GLN A C 1
ATOM 1252 O O . GLN A 1 176 ? 50.649 12.054 -50.392 1.00 94.62 176 GLN A O 1
ATOM 1257 N N . PHE A 1 177 ? 52.678 12.190 -51.350 1.00 94.38 177 PHE A N 1
ATOM 1258 C CA . PHE A 1 177 ? 53.444 11.634 -50.233 1.00 94.38 177 PHE A CA 1
ATOM 1259 C C . PHE A 1 177 ? 54.448 12.684 -49.765 1.00 94.38 177 PHE A C 1
ATOM 1261 O O . PHE A 1 177 ? 55.400 12.995 -50.477 1.00 94.38 177 PHE A O 1
ATOM 1268 N N . GLN A 1 178 ? 54.227 13.248 -48.575 1.00 94.44 178 GLN A N 1
ATOM 1269 C CA . GLN A 1 178 ? 55.059 14.337 -48.047 1.00 94.44 178 GLN A CA 1
ATOM 1270 C C . GLN A 1 178 ? 56.499 13.892 -47.740 1.00 94.44 178 GLN A C 1
ATOM 1272 O O . GLN A 1 178 ? 57.423 14.701 -47.789 1.00 94.44 178 GLN A O 1
ATOM 1277 N N . SER A 1 179 ? 56.682 12.601 -47.455 1.00 90.44 179 SER A N 1
ATOM 1278 C CA . SER A 1 179 ? 57.966 11.971 -47.146 1.00 90.44 179 SER A CA 1
ATOM 1279 C C . SER A 1 179 ? 58.110 10.667 -47.935 1.00 90.44 179 SER A C 1
ATOM 1281 O O . SER A 1 179 ? 57.111 10.023 -48.242 1.00 90.44 179 SER A O 1
ATOM 1283 N N . GLY A 1 180 ? 59.354 10.312 -48.281 1.00 85.56 180 GLY A N 1
ATOM 1284 C CA . GLY A 1 180 ? 59.721 9.379 -49.359 1.00 85.56 180 GLY A CA 1
ATOM 1285 C C . GLY A 1 180 ? 58.979 8.035 -49.460 1.00 85.56 180 GLY A C 1
ATOM 1286 O O . GLY A 1 180 ? 58.458 7.494 -48.491 1.00 85.56 180 GLY A O 1
ATOM 1287 N N . ILE A 1 181 ? 59.009 7.460 -50.665 1.00 92.81 181 ILE A N 1
ATOM 1288 C CA . ILE A 1 181 ? 58.379 6.181 -51.025 1.00 92.81 181 ILE A CA 1
ATOM 1289 C C . ILE A 1 181 ? 59.461 5.101 -51.146 1.00 92.81 181 ILE A C 1
ATOM 1291 O O . ILE A 1 181 ? 60.488 5.320 -51.789 1.00 92.81 181 ILE A O 1
ATOM 1295 N N . ARG A 1 182 ? 59.232 3.916 -50.566 1.00 90.38 182 ARG A N 1
ATOM 1296 C CA . ARG A 1 182 ? 60.093 2.736 -50.757 1.00 90.38 182 ARG A CA 1
ATOM 1297 C C . ARG A 1 182 ? 59.364 1.700 -51.609 1.00 90.38 182 ARG A C 1
ATOM 1299 O O . ARG A 1 182 ? 58.312 1.214 -51.212 1.00 90.38 182 ARG A O 1
ATOM 1306 N N . LEU A 1 183 ? 59.939 1.358 -52.759 1.00 89.06 183 LEU A N 1
ATOM 1307 C CA . LEU A 1 183 ? 59.454 0.304 -53.652 1.00 89.06 183 LEU A CA 1
ATOM 1308 C C . LEU A 1 183 ? 60.418 -0.880 -53.566 1.00 89.06 183 LEU A C 1
ATOM 1310 O O . LEU A 1 183 ? 61.618 -0.717 -53.776 1.00 89.06 183 LEU A O 1
ATOM 1314 N N . SER A 1 184 ? 59.901 -2.063 -53.258 1.00 85.75 184 SER A N 1
ATOM 1315 C CA . SER A 1 184 ? 60.658 -3.315 -53.272 1.00 85.75 184 SER A CA 1
ATOM 1316 C C . SER A 1 184 ? 59.977 -4.298 -54.213 1.00 85.75 184 SER A C 1
ATOM 1318 O O . SER A 1 184 ? 58.763 -4.487 -54.124 1.00 85.75 184 SER A O 1
ATOM 1320 N N . ALA A 1 185 ? 60.743 -4.935 -55.097 1.00 76.50 185 ALA A N 1
ATOM 1321 C CA . ALA A 1 185 ? 60.230 -6.043 -55.892 1.00 76.50 185 ALA A CA 1
ATOM 1322 C C . ALA A 1 185 ? 59.897 -7.235 -54.980 1.00 76.50 185 ALA A C 1
ATOM 1324 O O . ALA A 1 185 ? 60.599 -7.494 -54.000 1.00 76.50 185 ALA A O 1
ATOM 1325 N N . ASN A 1 186 ? 58.827 -7.962 -55.304 1.00 67.56 186 ASN A N 1
ATOM 1326 C CA . ASN A 1 186 ? 58.548 -9.257 -54.693 1.00 67.56 186 ASN A CA 1
ATOM 1327 C C . ASN A 1 186 ? 59.689 -10.222 -55.087 1.00 67.56 186 ASN A C 1
ATOM 1329 O O . ASN A 1 186 ? 59.905 -10.385 -56.286 1.00 67.56 186 ASN A O 1
ATOM 1333 N N . PRO A 1 187 ? 60.415 -10.864 -54.152 1.00 64.81 187 PRO A N 1
ATOM 1334 C CA . PRO A 1 187 ? 61.595 -11.690 -54.455 1.00 64.81 187 PRO A CA 1
ATOM 1335 C C . PRO A 1 187 ? 61.308 -13.003 -55.220 1.00 64.81 187 PRO A C 1
ATOM 1337 O O . PRO A 1 187 ? 62.124 -13.918 -55.191 1.00 64.81 187 PRO A O 1
ATOM 1340 N N . THR A 1 188 ? 60.156 -13.133 -55.882 1.00 57.62 188 THR A N 1
ATOM 1341 C CA . THR A 1 188 ? 59.706 -14.359 -56.567 1.00 57.62 188 THR A CA 1
ATOM 1342 C C . THR A 1 188 ? 59.525 -14.216 -58.086 1.00 57.62 188 THR A C 1
ATOM 1344 O O . THR A 1 188 ? 58.897 -15.077 -58.696 1.00 57.62 188 THR A O 1
ATOM 1347 N N . HIS A 1 189 ? 60.114 -13.193 -58.714 1.00 44.31 189 HIS A N 1
ATOM 1348 C CA . HIS A 1 189 ? 60.217 -13.080 -60.176 1.00 44.31 189 HIS A CA 1
ATOM 1349 C C . HIS A 1 189 ? 61.628 -12.712 -60.623 1.00 44.31 189 HIS A C 1
ATOM 1351 O O . HIS A 1 189 ? 62.250 -11.865 -59.943 1.00 44.31 189 HIS A O 1
#

Radius of gyration: 53.67 Å; chains: 1; bounding box: 122×29×133 Å

Organism: Neisseria gonorrhoeae (strain ATCC 700825 / FA 1090) (NCBI:txid242231)

InterPro domains:
  IPR005068 Bacteriophage lambda, Tail fiber protein, repeat-2 [PF03406] (117-153)

Sequence (189 aa):
MANATEQNQFDQAVRLIEPGDSVVVGPGAPVNQPLQALANRTLLLKNQTEALQTASDTKAAASTAVNAGDGLTGGGSLAQSRTIALGAPGQITATSQNTVPKNGHTHAIDTARTDRAGIVRLDNAISEAEDTAATPKAVKTALDQARAAAATADLKVSLSDNQTVTGQKTFTAETQFQSGIRLSANPTH